Protein AF-A0A0F8ZF22-F1 (afdb_monomer_lite)

Sequence (2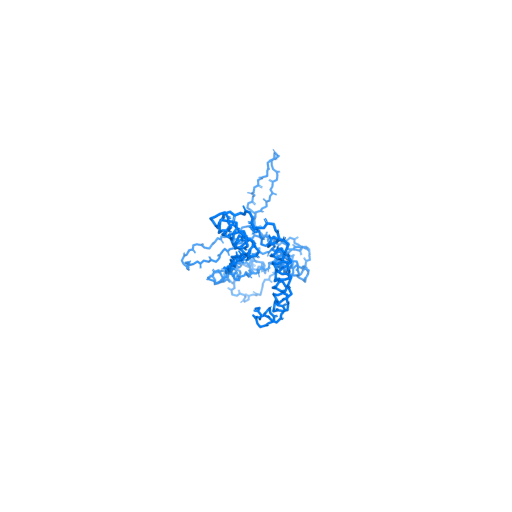05 aa):
MNLELAARELLPLLLVCAGVLAAFYFYVYRKEARQAAQLSAGRQVALWLLRITVAVLVLAALSKPERRREVITTRPPVVPILVDVSQSMDFPAGEDDPLVRELPPDQRDRFPAARKAIDVLKARLTETHDVRVYYFADSPKFLAELPQRTDPAAEIPAIRYVRRVRKDGTDEHEEVPLTPFGRFSYVGSSVVKVLESLGGEKVPA

Structure (mmCIF, N/CA/C/O backbone):
data_AF-A0A0F8ZF22-F1
#
_entry.id   AF-A0A0F8ZF22-F1
#
loop_
_atom_site.group_PDB
_atom_site.id
_atom_site.type_symbol
_atom_site.label_atom_id
_atom_site.label_alt_id
_atom_site.label_comp_id
_atom_site.label_asym_id
_atom_site.label_entity_id
_atom_site.label_seq_id
_atom_site.pdbx_PDB_ins_code
_atom_site.Cartn_x
_atom_site.Cartn_y
_atom_site.Cartn_z
_atom_site.occupancy
_atom_site.B_iso_or_equiv
_atom_site.auth_seq_id
_atom_site.auth_comp_id
_atom_site.auth_asym_id
_atom_site.auth_atom_id
_atom_site.pdbx_PDB_model_num
ATOM 1 N N . MET A 1 1 ? -8.061 -11.640 28.013 1.00 51.03 1 MET A N 1
ATOM 2 C CA . MET A 1 1 ? -7.949 -10.928 29.306 1.00 51.03 1 MET A CA 1
ATOM 3 C C . MET A 1 1 ? -8.449 -11.879 30.384 1.00 51.03 1 MET A C 1
ATOM 5 O O . MET A 1 1 ? -9.573 -12.349 30.272 1.00 51.03 1 MET A O 1
ATOM 9 N N . ASN A 1 2 ? -7.586 -12.283 31.317 1.00 50.03 2 ASN A N 1
ATOM 10 C CA . ASN A 1 2 ? -7.844 -13.416 32.213 1.00 50.03 2 ASN A CA 1
ATOM 11 C C . ASN A 1 2 ? -8.943 -13.077 33.230 1.00 50.03 2 ASN A C 1
ATOM 13 O O . ASN A 1 2 ? -8.717 -12.305 34.160 1.00 50.03 2 ASN A O 1
ATOM 17 N N . LEU A 1 3 ? -10.121 -13.677 33.053 1.00 63.31 3 LEU A N 1
ATOM 18 C CA . LEU A 1 3 ? -11.285 -13.538 33.937 1.00 63.31 3 LEU A CA 1
ATOM 19 C C . LEU A 1 3 ? -10.964 -13.856 35.409 1.00 63.31 3 LEU A C 1
ATOM 21 O O . LEU A 1 3 ? -11.550 -13.255 36.306 1.00 63.31 3 LEU A O 1
ATOM 25 N N . GLU A 1 4 ? -9.990 -14.731 35.669 1.00 71.88 4 GLU A N 1
ATOM 26 C CA . GLU A 1 4 ? -9.579 -15.091 37.032 1.00 71.88 4 GLU A CA 1
ATOM 27 C C . GLU A 1 4 ? -8.879 -13.956 37.794 1.00 71.88 4 GLU A C 1
ATOM 29 O O . GLU A 1 4 ? -9.078 -13.813 39.002 1.00 71.88 4 GLU A O 1
ATOM 34 N N . LEU A 1 5 ? -8.095 -13.118 37.104 1.00 69.62 5 LEU A N 1
ATOM 35 C CA . LEU A 1 5 ? -7.429 -11.966 37.724 1.00 69.62 5 LEU A CA 1
ATOM 36 C C . LEU A 1 5 ? -8.449 -10.882 38.094 1.00 69.62 5 LEU A C 1
ATOM 38 O O . LEU A 1 5 ? -8.395 -10.336 39.192 1.00 69.62 5 LEU A O 1
ATOM 42 N N . ALA A 1 6 ? -9.438 -10.643 37.227 1.00 68.69 6 ALA A N 1
ATOM 43 C CA . ALA A 1 6 ? -10.523 -9.706 37.510 1.00 68.69 6 ALA A CA 1
ATOM 44 C C . ALA A 1 6 ? -11.399 -10.173 38.687 1.00 68.69 6 ALA A C 1
ATOM 46 O O . ALA A 1 6 ? -11.763 -9.370 39.542 1.00 68.69 6 ALA A O 1
ATOM 47 N N . ALA A 1 7 ? -11.702 -11.473 38.771 1.00 70.94 7 ALA A N 1
ATOM 48 C CA . ALA A 1 7 ? -12.508 -12.028 39.857 1.00 70.94 7 ALA A CA 1
ATOM 49 C C . ALA A 1 7 ? -11.825 -11.899 41.231 1.00 70.94 7 ALA A C 1
ATOM 51 O O . ALA A 1 7 ? -12.494 -11.589 42.217 1.00 70.94 7 ALA A O 1
ATOM 52 N N . ARG A 1 8 ? -10.498 -12.086 41.303 1.00 80.31 8 ARG A N 1
ATOM 53 C CA . ARG A 1 8 ? -9.730 -11.935 42.553 1.00 80.31 8 ARG A CA 1
ATOM 54 C C . ARG A 1 8 ? -9.690 -10.498 43.071 1.00 80.31 8 ARG A C 1
ATOM 56 O O . ARG A 1 8 ? -9.773 -10.307 44.279 1.00 80.31 8 ARG A O 1
ATOM 63 N N . GLU A 1 9 ? -9.599 -9.515 42.181 1.00 79.00 9 GLU A N 1
ATOM 64 C CA . GLU A 1 9 ? -9.584 -8.085 42.532 1.00 79.00 9 GLU A CA 1
ATOM 65 C C . GLU A 1 9 ? -10.992 -7.562 42.888 1.00 79.00 9 GLU A C 1
ATOM 67 O O . GLU A 1 9 ? -11.155 -6.738 43.787 1.00 79.00 9 GLU A O 1
ATOM 72 N N . LEU A 1 10 ? -12.040 -8.073 42.228 1.00 76.56 10 LEU A N 1
ATOM 73 C CA . LEU A 1 10 ? -13.427 -7.639 42.447 1.00 76.56 10 LEU A CA 1
ATOM 74 C C . LEU A 1 10 ? -14.060 -8.208 43.724 1.00 76.56 10 LEU A C 1
ATOM 76 O O . LEU A 1 10 ? -14.902 -7.547 44.334 1.00 76.56 10 LEU A O 1
ATOM 80 N N . LEU A 1 11 ? 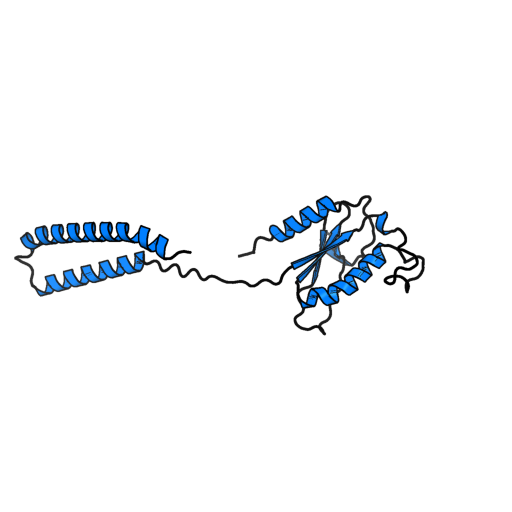-13.669 -9.413 44.145 1.00 80.38 11 LEU A N 1
ATOM 81 C CA . LEU A 1 11 ? -14.208 -10.067 45.342 1.00 80.38 11 LEU A CA 1
ATOM 82 C C . LEU A 1 11 ? -14.045 -9.234 46.636 1.00 80.38 11 LEU A C 1
ATOM 84 O O . LEU A 1 11 ? -15.046 -9.044 47.333 1.00 80.38 11 LEU A O 1
ATOM 88 N N . PRO A 1 12 ? -12.851 -8.706 46.989 1.00 82.69 12 PRO A N 1
ATOM 89 C CA . PRO A 1 12 ? -12.694 -7.901 48.200 1.00 82.69 12 PRO A CA 1
ATOM 90 C C . PRO A 1 12 ? -13.481 -6.588 48.122 1.00 82.69 12 PRO A C 1
ATOM 92 O O . PRO A 1 12 ? -14.093 -6.190 49.112 1.00 82.69 12 PRO A O 1
ATOM 95 N N . LEU A 1 13 ? -13.537 -5.947 46.949 1.00 73.88 13 LEU A N 1
ATOM 96 C CA . LEU A 1 13 ? -14.326 -4.731 46.739 1.00 73.88 13 LEU A CA 1
ATOM 97 C C . LEU A 1 13 ? -15.823 -4.992 46.972 1.00 73.88 13 LEU A C 1
ATOM 99 O O . LEU A 1 13 ? -16.485 -4.233 47.681 1.00 73.88 13 LEU A O 1
ATOM 103 N N . LEU A 1 14 ? -16.348 -6.094 46.426 1.00 77.38 14 LEU A N 1
ATOM 104 C CA . LEU A 1 14 ? -17.735 -6.514 46.627 1.00 77.38 14 LEU A CA 1
ATOM 105 C C . LEU A 1 14 ? -18.039 -6.803 48.099 1.00 77.38 14 LEU A C 1
ATOM 107 O O . LEU A 1 14 ? -19.084 -6.381 48.589 1.00 77.38 14 LEU A O 1
ATOM 111 N N . LEU A 1 15 ? -17.126 -7.464 48.817 1.00 80.75 15 LEU A N 1
ATOM 112 C CA . LEU A 1 15 ? -17.279 -7.731 50.250 1.00 80.75 15 LEU A CA 1
ATOM 113 C C . LEU A 1 15 ? -17.305 -6.441 51.080 1.00 80.75 15 LEU A C 1
ATOM 115 O O . LEU A 1 15 ? -18.149 -6.306 51.967 1.00 80.75 15 LEU A O 1
ATOM 119 N N . VAL A 1 16 ? -16.439 -5.470 50.773 1.00 76.81 16 VAL A N 1
ATOM 120 C CA . VAL A 1 16 ? -16.431 -4.162 51.448 1.00 76.81 16 VAL A CA 1
ATOM 121 C C . VAL A 1 16 ? -17.721 -3.395 51.157 1.00 76.81 16 VAL A C 1
ATOM 123 O O . VAL A 1 16 ? -18.365 -2.910 52.088 1.00 76.81 16 VAL A O 1
ATOM 126 N N . CYS A 1 17 ? -18.153 -3.334 49.895 1.00 73.44 17 CYS A N 1
ATOM 127 C CA . CYS A 1 17 ? -19.420 -2.702 49.526 1.00 73.44 17 CYS A CA 1
ATOM 128 C C . CYS A 1 17 ? -20.615 -3.360 50.226 1.00 73.44 17 CYS A C 1
ATOM 130 O O . CYS A 1 17 ? -21.462 -2.651 50.771 1.00 73.44 17 CYS A O 1
ATOM 132 N N . ALA A 1 18 ? -20.669 -4.695 50.261 1.00 77.56 18 ALA A N 1
ATOM 133 C CA . ALA A 1 18 ? -21.718 -5.439 50.951 1.00 77.56 18 ALA A CA 1
ATOM 134 C C . ALA A 1 18 ? -21.714 -5.162 52.463 1.00 77.56 18 ALA A C 1
ATOM 136 O O . ALA A 1 18 ? -22.775 -4.939 53.046 1.00 77.56 18 ALA A O 1
ATOM 137 N N . GLY A 1 19 ? -20.534 -5.103 53.088 1.00 81.62 19 GLY A N 1
ATOM 138 C CA . GLY A 1 19 ? -20.381 -4.772 54.505 1.00 81.62 19 GLY A CA 1
ATOM 139 C C . GLY A 1 19 ? -20.857 -3.358 54.845 1.00 81.62 19 GLY A C 1
ATOM 140 O O . GLY A 1 19 ? -21.616 -3.177 55.798 1.00 81.62 19 GLY A O 1
ATOM 141 N N . VAL A 1 20 ? -20.481 -2.358 54.041 1.00 73.69 20 VAL A N 1
ATOM 142 C CA . VAL A 1 20 ? -20.924 -0.963 54.221 1.00 73.69 20 VAL A CA 1
ATOM 143 C C . VAL A 1 20 ? -22.438 -0.841 54.039 1.00 73.69 20 VAL A C 1
ATOM 145 O O . VAL A 1 20 ? -23.100 -0.194 54.852 1.00 73.69 20 VAL A O 1
ATOM 148 N N . LEU A 1 21 ? -23.006 -1.505 53.027 1.00 75.19 21 LEU A N 1
ATOM 149 C CA . LEU A 1 21 ? -24.454 -1.560 52.810 1.00 75.19 21 LEU A CA 1
ATOM 150 C C . LEU A 1 21 ? -25.181 -2.210 53.988 1.00 75.19 21 LEU A C 1
ATOM 152 O O . LEU A 1 21 ? -26.163 -1.651 54.469 1.00 75.19 21 LEU A O 1
ATOM 156 N N . ALA A 1 22 ? -24.688 -3.345 54.488 1.00 76.69 22 ALA A N 1
ATOM 157 C CA . ALA A 1 22 ? -25.273 -4.032 55.634 1.00 76.69 22 ALA A CA 1
ATOM 158 C C . ALA A 1 22 ? -25.219 -3.170 56.905 1.00 76.69 22 ALA A C 1
ATOM 160 O O . ALA A 1 22 ? -26.219 -3.059 57.615 1.00 76.69 22 ALA A O 1
ATOM 161 N N . ALA A 1 23 ? -24.090 -2.505 57.169 1.00 72.81 23 ALA A N 1
ATOM 162 C CA . ALA A 1 23 ? -23.927 -1.623 58.322 1.00 72.81 23 ALA A CA 1
ATOM 163 C C . ALA A 1 23 ? -24.834 -0.386 58.237 1.00 72.81 23 ALA A C 1
ATOM 165 O O . ALA A 1 23 ? -25.504 -0.039 59.213 1.00 72.81 23 ALA A O 1
ATOM 166 N N . PHE A 1 24 ? -24.909 0.249 57.064 1.00 74.94 24 PHE A N 1
ATOM 167 C CA . PHE A 1 24 ? -25.806 1.376 56.812 1.00 74.94 24 PHE A CA 1
ATOM 168 C C . PHE A 1 24 ? -27.271 0.961 56.970 1.00 74.94 24 PHE A C 1
ATOM 170 O O . PHE A 1 24 ? -28.038 1.638 57.653 1.00 74.94 24 PHE A O 1
ATOM 177 N N . TYR A 1 25 ? -27.642 -0.191 56.408 1.00 77.88 25 TYR A N 1
ATOM 178 C CA . TYR A 1 25 ? -28.983 -0.745 56.525 1.00 77.88 25 TYR A CA 1
ATOM 179 C C . TYR A 1 25 ? -29.349 -1.019 57.986 1.00 77.88 25 TYR A C 1
ATOM 181 O O . TYR A 1 25 ? -30.406 -0.596 58.447 1.00 77.88 25 TYR A O 1
ATOM 189 N N . PHE A 1 26 ? -28.453 -1.653 58.746 1.00 79.88 26 PHE A N 1
ATOM 190 C CA . PHE A 1 26 ? -28.663 -1.933 60.164 1.00 79.88 26 PHE A CA 1
ATOM 191 C C . PHE A 1 26 ? -28.778 -0.647 60.990 1.00 79.88 26 PHE A C 1
ATOM 193 O O . PHE A 1 26 ? -29.648 -0.547 61.853 1.00 79.88 26 PHE A O 1
ATOM 200 N N . TYR A 1 27 ? -27.948 0.362 60.705 1.00 78.44 27 TYR A N 1
ATOM 201 C CA . TYR A 1 27 ? -27.998 1.670 61.361 1.00 78.44 27 TYR A CA 1
ATOM 202 C C . TYR A 1 27 ? -29.327 2.390 61.106 1.00 78.44 27 TYR A C 1
ATOM 204 O O . TYR A 1 27 ? -29.984 2.831 62.054 1.00 78.44 27 TYR A O 1
ATOM 212 N N . VAL A 1 28 ? -29.748 2.469 59.841 1.00 73.31 28 VAL A N 1
ATOM 213 C CA . VAL A 1 28 ? -31.021 3.081 59.444 1.00 73.31 28 VAL A CA 1
ATOM 214 C C . VAL A 1 28 ? -32.185 2.312 60.052 1.00 73.31 28 VAL A C 1
ATOM 216 O O . VAL A 1 28 ? -33.044 2.929 60.670 1.00 73.31 28 VAL A O 1
ATOM 219 N N . TYR A 1 29 ? -32.172 0.978 59.994 1.00 73.38 29 TYR A N 1
ATOM 220 C CA . TYR A 1 29 ? -33.209 0.143 60.595 1.00 73.38 29 TYR A CA 1
ATOM 221 C C . TYR A 1 29 ? -33.319 0.373 62.104 1.00 73.38 29 TYR A C 1
ATOM 223 O O . TYR A 1 29 ? -34.417 0.527 62.625 1.00 73.38 29 TYR A O 1
ATOM 231 N N . ARG A 1 30 ? -32.195 0.481 62.823 1.00 75.75 30 ARG A N 1
ATOM 232 C CA . ARG A 1 30 ? -32.204 0.753 64.269 1.00 75.75 30 ARG A CA 1
ATOM 233 C C . ARG A 1 30 ? -32.746 2.140 64.611 1.00 75.75 30 ARG A C 1
ATOM 235 O O . ARG A 1 30 ? -33.397 2.304 65.643 1.00 75.75 30 ARG A O 1
ATOM 242 N N . LYS A 1 31 ? -32.445 3.138 63.778 1.00 68.25 31 LYS A N 1
ATOM 243 C CA . LYS A 1 31 ? -32.863 4.529 63.987 1.00 68.25 31 LYS A CA 1
ATOM 244 C C . LYS A 1 31 ? -34.331 4.732 63.599 1.00 68.25 31 LYS A C 1
ATOM 246 O O . LYS A 1 31 ? -35.078 5.346 64.355 1.00 68.25 31 LYS A O 1
ATOM 251 N N . GLU A 1 32 ? -34.755 4.140 62.485 1.00 62.81 32 GLU A N 1
ATOM 252 C CA . GLU A 1 32 ? -36.136 4.153 61.999 1.00 62.81 32 GLU A CA 1
ATOM 253 C C . GLU A 1 32 ? -37.050 3.276 62.849 1.00 62.81 32 GLU A C 1
ATOM 255 O O . GLU A 1 32 ? -38.170 3.688 63.101 1.00 62.81 32 GLU A O 1
ATOM 260 N N . ALA A 1 33 ? -36.595 2.144 63.398 1.00 62.19 33 ALA A N 1
ATOM 261 C CA . ALA A 1 33 ? -37.406 1.317 64.301 1.00 62.19 33 ALA A CA 1
ATOM 262 C C . ALA A 1 33 ? -37.903 2.087 65.538 1.00 62.19 33 ALA A C 1
ATOM 264 O O . ALA A 1 33 ? -38.957 1.766 66.080 1.00 62.19 33 ALA A O 1
ATOM 265 N N . ARG A 1 34 ? -37.190 3.140 65.964 1.00 63.31 34 ARG A N 1
ATOM 266 C CA . ARG A 1 34 ? -37.637 4.024 67.054 1.00 63.31 34 ARG A CA 1
ATOM 267 C C . ARG A 1 34 ? -38.697 5.046 66.630 1.00 63.31 34 ARG A C 1
ATOM 269 O O . ARG A 1 34 ? -39.429 5.522 67.486 1.00 63.31 34 ARG A O 1
ATOM 276 N N . GLN A 1 35 ? -38.795 5.379 65.343 1.00 58.44 35 GLN A N 1
ATOM 277 C CA . GLN A 1 35 ? -39.769 6.340 64.797 1.00 58.44 35 GLN A CA 1
ATOM 278 C C . GLN A 1 35 ? -40.916 5.661 64.019 1.00 58.44 35 GLN A C 1
ATOM 280 O O . GLN A 1 35 ? -41.977 6.248 63.832 1.00 58.44 35 GLN A O 1
ATOM 285 N N . ALA A 1 36 ? -40.740 4.403 63.611 1.00 50.81 36 ALA A N 1
ATOM 286 C CA . ALA A 1 36 ? -41.682 3.619 62.817 1.00 50.81 36 ALA A CA 1
ATOM 287 C C . ALA A 1 36 ? -42.879 3.092 63.618 1.00 50.81 36 ALA A C 1
ATOM 289 O O . ALA A 1 36 ? -43.839 2.620 63.016 1.00 50.81 36 ALA A O 1
ATOM 290 N N . ALA A 1 37 ? -42.875 3.227 64.949 1.00 57.22 37 ALA A N 1
ATOM 291 C CA . ALA A 1 37 ? -44.002 2.851 65.803 1.00 57.22 37 ALA A CA 1
ATOM 292 C C . ALA A 1 37 ? -45.319 3.589 65.461 1.00 57.22 37 ALA A C 1
ATOM 294 O O . ALA A 1 37 ? -46.374 3.202 65.951 1.00 57.22 37 ALA A O 1
ATOM 295 N N . GLN A 1 38 ? -45.279 4.629 64.615 1.00 70.00 38 GLN A N 1
ATOM 296 C CA . GLN A 1 38 ? -46.451 5.401 64.181 1.00 70.00 38 GLN A CA 1
ATOM 297 C C . GLN A 1 38 ? -46.773 5.299 62.676 1.00 70.00 38 GLN A C 1
ATOM 299 O O . GLN A 1 38 ? -47.723 5.936 62.218 1.00 70.00 38 GLN A O 1
ATOM 304 N N . LEU A 1 39 ? -46.027 4.525 61.876 1.00 64.56 39 LEU A N 1
ATOM 305 C CA . LEU A 1 39 ? -46.297 4.391 60.436 1.00 64.56 39 LEU A CA 1
ATOM 306 C C . LEU A 1 39 ? -47.142 3.151 60.123 1.00 64.56 39 LEU A C 1
ATOM 308 O O . LEU A 1 39 ? -46.864 2.055 60.597 1.00 64.56 39 LEU A O 1
ATOM 312 N N . SER A 1 40 ? -48.162 3.315 59.273 1.00 79.31 40 SER A N 1
ATOM 313 C CA . SER A 1 40 ? -48.984 2.191 58.815 1.00 79.31 40 SER A CA 1
ATOM 314 C C . SER A 1 40 ? -48.158 1.210 57.975 1.00 79.31 40 SER A C 1
ATOM 316 O O . SER A 1 40 ? -47.337 1.618 57.146 1.00 79.31 40 SER A O 1
ATOM 318 N N . ALA A 1 41 ? -48.406 -0.090 58.155 1.00 77.75 41 ALA A N 1
ATOM 319 C CA . ALA A 1 41 ? -47.651 -1.171 57.515 1.00 77.75 41 ALA A CA 1
ATOM 320 C C . ALA A 1 41 ? -47.548 -1.023 55.981 1.00 77.75 41 ALA A C 1
ATOM 322 O O . ALA A 1 41 ? -46.510 -1.318 55.394 1.00 77.75 41 ALA A O 1
ATOM 323 N N . GLY A 1 42 ? -48.579 -0.474 55.326 1.00 75.38 42 GLY A N 1
ATOM 324 C CA . GLY A 1 42 ? -48.562 -0.219 53.880 1.00 75.38 42 GLY A CA 1
ATOM 325 C C . GLY A 1 42 ? -47.511 0.809 53.440 1.00 75.38 42 GLY A C 1
ATOM 326 O O . GLY A 1 42 ? -46.837 0.610 52.431 1.00 75.38 42 GLY A O 1
ATOM 327 N N . ARG A 1 43 ? -47.299 1.882 54.217 1.00 75.62 43 ARG A N 1
ATOM 328 C CA . ARG A 1 43 ? -46.247 2.876 53.925 1.00 75.62 43 ARG A CA 1
ATOM 329 C C . ARG A 1 43 ? -44.853 2.296 54.135 1.00 75.62 43 ARG A C 1
ATOM 331 O O . ARG A 1 43 ? -43.927 2.644 53.407 1.00 75.62 43 ARG A O 1
ATOM 338 N N . GLN A 1 44 ? -44.719 1.385 55.096 1.00 78.56 44 GLN A N 1
ATOM 339 C CA . GLN A 1 44 ? -43.463 0.701 55.379 1.00 78.56 44 GLN A CA 1
ATOM 340 C C . GLN A 1 44 ? -43.049 -0.214 54.218 1.00 78.56 44 GLN A C 1
ATOM 342 O O . GLN A 1 44 ? -41.897 -0.169 53.793 1.00 78.56 44 GLN A O 1
ATOM 347 N N . VAL A 1 45 ? -44.000 -0.962 53.644 1.00 78.44 45 VAL A N 1
ATOM 348 C CA . VAL A 1 45 ? -43.776 -1.787 52.443 1.00 78.44 45 VAL A CA 1
ATOM 349 C C . VAL A 1 45 ? -43.419 -0.923 51.230 1.00 78.44 45 VAL A C 1
ATOM 351 O O . VAL A 1 45 ? -42.470 -1.241 50.516 1.00 78.44 45 VAL A O 1
ATOM 354 N N . ALA A 1 46 ? -44.114 0.200 51.020 1.00 72.69 46 ALA A N 1
ATOM 355 C CA . ALA A 1 46 ? -43.830 1.111 49.907 1.00 72.69 46 ALA A CA 1
ATOM 356 C C . ALA A 1 46 ? -42.410 1.709 49.976 1.00 72.69 46 ALA A C 1
ATOM 358 O O . ALA A 1 46 ? -41.707 1.747 48.968 1.00 72.69 46 ALA A O 1
ATOM 359 N N . LEU A 1 47 ? -41.957 2.120 51.167 1.00 78.56 47 LEU A N 1
ATOM 360 C CA . LEU A 1 47 ? -40.587 2.605 51.383 1.00 78.56 47 LEU A CA 1
ATOM 361 C C . LEU A 1 47 ? -39.540 1.512 51.142 1.00 78.56 47 LEU A C 1
ATOM 363 O O . LEU A 1 47 ? -38.478 1.782 50.581 1.00 78.56 47 LEU A O 1
ATOM 367 N N . TRP A 1 48 ? -39.843 0.278 51.543 1.00 82.88 48 TRP A N 1
ATOM 368 C CA . TRP A 1 48 ? -38.977 -0.872 51.300 1.00 82.88 48 TRP A CA 1
ATOM 369 C C . TRP A 1 48 ? -38.829 -1.176 49.808 1.00 82.88 48 TRP A C 1
ATOM 371 O O . TRP A 1 48 ? -37.709 -1.330 49.322 1.00 82.88 48 TRP A O 1
ATOM 381 N N . LEU A 1 49 ? -39.942 -1.199 49.070 1.00 77.62 49 LEU A N 1
ATOM 382 C CA . LEU A 1 49 ? -39.939 -1.384 47.619 1.00 77.62 49 LEU A CA 1
ATOM 383 C C . LEU A 1 49 ? -39.145 -0.278 46.926 1.00 77.62 49 LEU A C 1
ATOM 385 O O . LEU A 1 49 ? -38.273 -0.583 46.119 1.00 77.62 49 LEU A O 1
ATOM 389 N N . LEU A 1 50 ? -39.363 0.985 47.309 1.00 76.00 50 LEU A N 1
ATOM 390 C CA . LEU A 1 50 ? -38.608 2.121 46.777 1.00 76.00 50 LEU A CA 1
ATOM 391 C C . LEU A 1 50 ? -37.096 1.939 46.985 1.00 76.00 50 LEU A C 1
ATOM 393 O O . LEU A 1 50 ? -36.316 2.155 46.058 1.00 76.00 50 LEU A O 1
ATOM 397 N N . ARG A 1 51 ? -36.673 1.504 48.181 1.00 83.44 51 ARG A N 1
ATOM 398 C CA . ARG A 1 51 ? -35.255 1.242 48.480 1.00 83.44 51 ARG A CA 1
ATOM 399 C C . ARG A 1 51 ? -34.679 0.126 47.612 1.00 83.44 51 ARG A C 1
ATOM 401 O O . ARG A 1 51 ? -33.589 0.306 47.074 1.00 83.44 51 ARG A O 1
ATOM 408 N N . ILE A 1 52 ? -35.397 -0.987 47.443 1.00 83.19 52 ILE A N 1
ATOM 409 C CA . ILE A 1 52 ? -34.973 -2.083 46.555 1.00 83.19 52 ILE A CA 1
ATOM 410 C C . ILE A 1 52 ? -34.841 -1.570 45.117 1.00 83.19 52 ILE A C 1
ATOM 412 O O . ILE A 1 52 ? -33.818 -1.804 44.480 1.00 83.19 52 ILE A O 1
ATOM 416 N N . THR A 1 53 ? -35.831 -0.832 44.612 1.00 78.00 53 THR A N 1
ATOM 417 C CA . THR A 1 53 ? -35.814 -0.297 43.245 1.00 78.00 53 THR A CA 1
ATOM 418 C C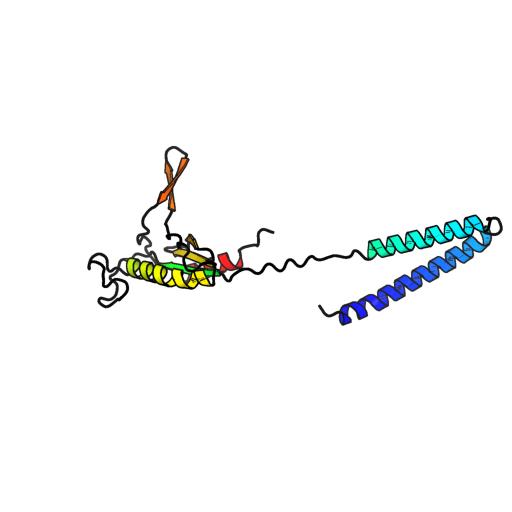 . THR A 1 53 ? -34.627 0.637 43.013 1.00 78.00 53 THR A C 1
ATOM 420 O O . THR A 1 53 ? -33.935 0.500 42.006 1.00 78.00 53 THR A O 1
ATOM 423 N N . VAL A 1 54 ? -34.340 1.546 43.952 1.00 81.06 54 VAL A N 1
ATOM 424 C CA . VAL A 1 54 ? -33.176 2.443 43.863 1.00 81.06 54 VAL A CA 1
ATOM 425 C C . VAL A 1 54 ? -31.868 1.651 43.908 1.00 81.06 54 VAL A C 1
ATOM 427 O O . VAL A 1 54 ? -30.980 1.913 43.101 1.00 81.06 54 VAL A O 1
ATOM 430 N N . ALA A 1 55 ? -31.747 0.654 44.789 1.00 85.00 55 ALA A N 1
ATOM 431 C CA . ALA A 1 55 ? -30.559 -0.197 44.855 1.00 85.00 55 ALA A CA 1
ATOM 432 C C . ALA A 1 55 ? -30.322 -0.966 43.541 1.00 85.00 55 ALA A C 1
ATOM 434 O O . ALA A 1 55 ? -29.192 -1.014 43.055 1.00 85.00 55 ALA A O 1
ATOM 435 N N . VAL A 1 56 ? -31.381 -1.508 42.929 1.00 82.69 56 VAL A N 1
ATOM 436 C CA . VAL A 1 56 ? -31.314 -2.188 41.624 1.00 82.69 56 VAL A CA 1
ATOM 437 C C . VAL A 1 56 ? -30.921 -1.217 40.509 1.00 82.69 56 VAL A C 1
ATOM 439 O O . VAL A 1 56 ? -30.076 -1.558 39.686 1.00 82.69 56 VAL A O 1
ATOM 442 N N . LEU A 1 57 ? -31.465 0.005 40.494 1.00 73.62 57 LEU A N 1
ATOM 443 C CA . LEU A 1 57 ? -31.085 1.039 39.523 1.00 73.62 57 LEU A CA 1
ATOM 444 C C . LEU A 1 57 ? -29.620 1.461 39.667 1.00 73.62 57 LEU A C 1
ATOM 446 O O . LEU A 1 57 ? -28.937 1.621 38.661 1.00 73.62 57 LEU A O 1
ATOM 450 N N . VAL A 1 58 ? -29.121 1.605 40.897 1.00 85.56 58 VAL A N 1
ATOM 451 C CA . VAL A 1 58 ? -27.709 1.920 41.162 1.00 85.56 58 VAL A CA 1
ATOM 452 C C . VAL A 1 58 ? -26.806 0.770 40.722 1.00 85.56 58 VAL A C 1
ATOM 454 O O . VAL A 1 58 ? -25.799 1.021 40.067 1.00 85.56 58 VAL A O 1
ATOM 457 N N . LEU A 1 59 ? -27.179 -0.482 41.001 1.00 84.50 59 LEU A N 1
ATOM 458 C CA . LEU A 1 59 ? -26.461 -1.661 40.505 1.00 84.50 59 LEU A CA 1
ATOM 459 C C . LEU A 1 59 ? -26.463 -1.725 38.974 1.00 84.50 59 LEU A C 1
ATOM 461 O O . LEU A 1 59 ? -25.418 -1.974 38.383 1.00 84.50 59 LEU A O 1
ATOM 465 N N . ALA A 1 60 ? -27.591 -1.441 38.320 1.00 79.31 60 ALA A N 1
ATOM 466 C CA . ALA A 1 60 ? -27.681 -1.387 36.863 1.00 79.31 60 ALA A CA 1
ATOM 467 C C . ALA A 1 60 ? -26.829 -0.243 36.280 1.00 79.31 60 ALA A C 1
ATOM 469 O O . ALA A 1 60 ? -26.107 -0.446 35.305 1.00 79.31 60 ALA A O 1
ATOM 470 N N . ALA A 1 61 ? -26.841 0.936 36.904 1.00 77.12 61 ALA A N 1
ATOM 471 C CA . ALA A 1 61 ? -26.022 2.073 36.495 1.00 77.12 61 ALA A CA 1
ATOM 472 C C . ALA A 1 61 ? -24.522 1.817 36.705 1.00 77.12 61 ALA A C 1
ATOM 474 O O . ALA A 1 61 ? -23.724 2.191 35.853 1.00 77.12 61 ALA A O 1
ATOM 475 N N . LEU A 1 62 ? -24.138 1.154 37.801 1.00 80.62 62 LEU A N 1
ATOM 476 C CA . LEU A 1 62 ? -22.761 0.729 38.080 1.00 80.62 62 LEU A CA 1
ATOM 477 C C . LEU A 1 62 ? -22.312 -0.413 37.179 1.00 80.62 62 LEU A C 1
ATOM 479 O O . LEU A 1 62 ? -21.136 -0.481 36.837 1.00 80.62 62 LEU A O 1
ATOM 483 N N . SER A 1 63 ? -23.241 -1.275 36.758 1.00 84.06 63 SER A N 1
ATOM 484 C CA . SER A 1 63 ? -22.933 -2.392 35.871 1.00 84.06 63 SER A CA 1
ATOM 485 C C . SER A 1 63 ? -22.422 -1.944 34.512 1.00 84.06 63 SER A C 1
ATOM 487 O O . SER A 1 63 ? -21.962 -2.835 33.802 1.00 84.06 63 SER A O 1
ATOM 489 N N . LYS A 1 64 ? -22.516 -0.623 34.188 1.00 67.31 64 LYS A N 1
ATOM 490 C CA . LYS A 1 64 ? -22.095 0.056 32.945 1.00 67.31 64 LYS A CA 1
ATOM 491 C C . LYS A 1 64 ? -21.596 -0.988 31.969 1.00 67.31 64 LYS A C 1
ATOM 493 O O . LYS A 1 64 ? -20.382 -1.197 31.908 1.00 67.31 64 LYS A O 1
ATOM 498 N N . PRO A 1 65 ? -22.507 -1.722 31.303 1.00 62.81 65 PRO A N 1
ATOM 499 C CA . PRO A 1 65 ? -22.077 -2.745 30.387 1.00 62.81 65 PRO A CA 1
ATOM 500 C C . PRO A 1 65 ? -21.428 -1.973 29.252 1.00 62.81 65 PRO A C 1
ATOM 502 O O . PRO A 1 65 ? -22.106 -1.503 28.338 1.00 62.81 65 PRO A O 1
ATOM 505 N N . GLU A 1 66 ? -20.115 -1.768 29.358 1.00 64.75 66 GLU A N 1
ATOM 506 C CA . GLU A 1 66 ? -19.261 -1.370 28.265 1.00 64.75 66 GLU A CA 1
ATOM 507 C C . GLU A 1 66 ? -19.374 -2.533 27.292 1.00 64.75 66 GLU A C 1
ATOM 509 O O . GLU A 1 66 ? -18.570 -3.463 27.285 1.00 64.75 66 GLU A O 1
ATOM 514 N N . ARG A 1 67 ? -20.436 -2.516 26.482 1.00 59.16 67 ARG A N 1
ATOM 515 C CA . ARG A 1 67 ? -20.493 -3.261 25.240 1.00 59.16 67 ARG A CA 1
ATOM 516 C C . ARG A 1 67 ? -19.428 -2.622 24.367 1.00 59.16 67 ARG A C 1
ATOM 518 O O . ARG A 1 67 ? -19.726 -1.791 23.513 1.00 59.16 67 ARG A O 1
ATOM 525 N N . ARG A 1 68 ? -18.169 -2.970 24.638 1.00 64.56 68 ARG A N 1
ATOM 526 C CA . ARG A 1 68 ? -17.063 -2.750 23.725 1.00 64.56 68 ARG A CA 1
ATOM 527 C C . ARG A 1 68 ? -17.421 -3.565 22.508 1.00 64.56 68 ARG A C 1
ATOM 529 O O . ARG A 1 68 ? -17.308 -4.786 22.491 1.00 64.56 68 ARG A O 1
ATOM 536 N N . ARG A 1 69 ? -17.991 -2.881 21.525 1.00 69.88 69 ARG A N 1
ATOM 537 C CA . ARG A 1 69 ? -18.193 -3.454 20.213 1.00 69.88 69 ARG A CA 1
ATOM 538 C C . ARG A 1 69 ? -16.795 -3.554 19.624 1.00 69.88 69 ARG A C 1
ATOM 540 O O . ARG A 1 69 ? -16.266 -2.572 19.119 1.00 69.88 69 ARG A O 1
ATOM 547 N N . GLU A 1 70 ? -16.170 -4.711 19.797 1.00 77.44 70 GLU A N 1
ATOM 548 C CA . GLU A 1 70 ? -14.926 -5.035 19.116 1.00 77.44 70 GLU A CA 1
ATOM 549 C C . GLU A 1 70 ? -15.259 -5.141 17.627 1.00 77.44 70 GLU A C 1
ATOM 551 O O . GLU A 1 70 ? -15.785 -6.144 17.148 1.00 77.44 70 GLU A O 1
ATOM 556 N N . VAL A 1 71 ? -15.058 -4.042 16.900 1.00 82.31 71 VAL A N 1
ATOM 557 C CA . VAL A 1 71 ? -15.139 -4.044 15.443 1.00 82.31 71 VAL A CA 1
ATOM 558 C C . VAL A 1 71 ? -13.835 -4.655 14.953 1.00 82.31 71 VAL A C 1
ATOM 560 O O . VAL A 1 71 ? -12.809 -3.983 14.865 1.00 82.31 71 VAL A O 1
ATOM 563 N N . ILE A 1 72 ? -13.859 -5.963 14.705 1.00 84.62 72 ILE A N 1
ATOM 564 C CA . ILE A 1 72 ? -12.749 -6.660 14.061 1.00 84.62 72 ILE A CA 1
ATOM 565 C C . ILE A 1 72 ? -12.797 -6.278 12.582 1.00 84.62 72 ILE A C 1
ATOM 567 O O . ILE A 1 72 ? -13.534 -6.868 11.795 1.00 84.62 72 ILE A O 1
ATOM 571 N N . THR A 1 73 ? -12.044 -5.246 12.211 1.00 81.88 73 THR A N 1
ATOM 572 C CA . THR A 1 73 ? -11.847 -4.880 10.808 1.00 81.88 73 THR A CA 1
ATOM 573 C C . THR A 1 73 ? -10.709 -5.720 10.253 1.00 81.88 73 THR A C 1
ATOM 575 O O . THR A 1 73 ? -9.537 -5.431 10.496 1.00 81.88 73 THR A O 1
ATOM 578 N N . THR A 1 74 ? -11.040 -6.769 9.505 1.00 85.19 74 THR A N 1
ATOM 579 C CA . THR A 1 74 ? -10.048 -7.487 8.703 1.00 85.19 74 THR A CA 1
ATOM 580 C C . THR A 1 74 ? -9.632 -6.584 7.550 1.00 85.19 74 THR A C 1
ATOM 582 O O . THR A 1 74 ? -10.454 -6.240 6.704 1.00 85.19 74 THR A O 1
ATOM 585 N N . ARG A 1 75 ? -8.366 -6.165 7.538 1.00 83.69 75 ARG A N 1
ATOM 586 C CA . ARG A 1 75 ? -7.780 -5.433 6.414 1.00 83.69 75 ARG A CA 1
ATOM 587 C C . ARG A 1 75 ? -6.960 -6.394 5.568 1.00 83.69 75 ARG A C 1
ATOM 589 O O . ARG A 1 75 ? -6.247 -7.217 6.152 1.00 83.69 75 ARG A O 1
ATOM 596 N N . PRO A 1 76 ? -7.045 -6.305 4.236 1.00 88.00 76 PRO A N 1
ATOM 597 C CA . PRO A 1 76 ? -6.115 -7.029 3.398 1.00 88.00 76 PRO A CA 1
ATOM 598 C C . PRO A 1 76 ? -4.685 -6.533 3.674 1.00 88.00 76 PRO A C 1
ATOM 600 O O . PRO A 1 76 ? -4.473 -5.369 4.035 1.00 88.00 76 PRO A O 1
ATOM 603 N N . PRO A 1 77 ? -3.689 -7.417 3.567 1.00 93.56 77 PRO A N 1
ATOM 604 C CA . PRO A 1 77 ? -2.293 -7.023 3.667 1.00 93.56 77 PRO A CA 1
ATOM 605 C C . PRO A 1 77 ? -1.923 -6.045 2.537 1.00 93.56 77 PRO A C 1
ATOM 607 O O . PRO A 1 77 ? -2.331 -6.224 1.390 1.00 93.56 77 PRO A O 1
ATOM 610 N N . VAL A 1 78 ? -1.134 -5.017 2.867 1.00 95.56 78 VAL A N 1
ATOM 611 C CA . VAL A 1 78 ? -0.683 -3.982 1.921 1.00 95.56 78 VAL A CA 1
ATOM 612 C C . VAL A 1 78 ? 0.755 -4.266 1.486 1.00 95.56 78 VAL A C 1
ATOM 614 O O . VAL A 1 78 ? 1.639 -4.427 2.329 1.00 95.56 78 VAL A O 1
ATOM 617 N N . VAL A 1 79 ? 1.008 -4.292 0.177 1.00 97.06 79 VAL A N 1
ATOM 618 C CA . VAL A 1 79 ? 2.331 -4.516 -0.423 1.00 97.06 79 VAL A CA 1
ATOM 619 C C . VAL A 1 79 ? 2.843 -3.222 -1.060 1.00 97.06 79 VAL A C 1
ATOM 621 O O . VAL A 1 79 ? 2.309 -2.788 -2.086 1.00 97.06 79 VAL A O 1
ATOM 624 N N . PRO A 1 80 ? 3.892 -2.592 -0.500 1.00 97.31 80 PRO A N 1
ATOM 625 C CA . PRO A 1 80 ? 4.549 -1.470 -1.150 1.00 97.31 80 PRO A CA 1
ATOM 626 C C . PRO A 1 80 ? 5.480 -1.937 -2.274 1.00 97.31 80 PRO A C 1
ATOM 628 O O . PRO A 1 80 ? 6.331 -2.802 -2.078 1.00 97.31 80 PRO A O 1
ATOM 631 N N . ILE A 1 81 ? 5.379 -1.295 -3.434 1.00 97.62 81 ILE A N 1
ATOM 632 C CA . ILE A 1 81 ? 6.3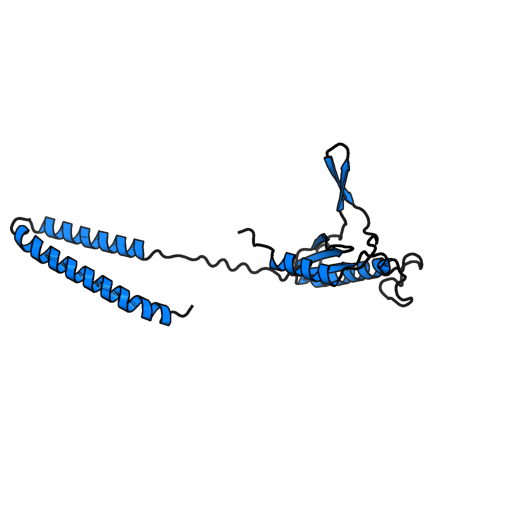38 -1.400 -4.536 1.00 97.62 81 ILE A CA 1
ATOM 633 C C . ILE A 1 81 ? 7.072 -0.066 -4.635 1.00 97.62 81 ILE A C 1
ATOM 635 O O . ILE A 1 81 ? 6.438 0.972 -4.809 1.00 97.62 81 ILE A O 1
ATOM 639 N N . LEU A 1 82 ? 8.402 -0.086 -4.533 1.00 97.38 82 LEU A N 1
ATOM 640 C CA . LEU A 1 82 ? 9.241 1.101 -4.687 1.00 97.38 82 LEU A CA 1
ATOM 641 C C . LEU A 1 82 ? 9.933 1.078 -6.051 1.00 97.38 82 LEU A C 1
ATOM 643 O O . LEU A 1 82 ? 10.618 0.115 -6.386 1.00 97.38 82 LEU A O 1
ATOM 647 N N . VAL A 1 83 ? 9.782 2.162 -6.806 1.00 97.31 83 VAL A N 1
ATOM 648 C CA . VAL A 1 83 ? 10.373 2.352 -8.133 1.00 97.31 83 VAL A CA 1
ATOM 649 C C . VAL A 1 83 ? 11.467 3.407 -8.055 1.00 97.31 83 VAL A C 1
ATOM 651 O O . VAL A 1 83 ? 11.197 4.565 -7.734 1.00 97.31 83 VAL A O 1
ATOM 654 N N . ASP A 1 84 ? 12.700 3.020 -8.355 1.00 97.56 84 ASP A N 1
ATOM 655 C CA . ASP A 1 84 ? 13.801 3.972 -8.495 1.00 97.56 84 ASP A CA 1
ATOM 656 C C . ASP A 1 84 ? 13.606 4.788 -9.786 1.00 97.56 84 ASP A C 1
ATOM 658 O O . ASP A 1 84 ? 13.366 4.224 -10.855 1.00 97.56 84 ASP A O 1
ATOM 662 N N . VAL A 1 85 ? 13.673 6.117 -9.683 1.00 97.12 85 VAL A N 1
ATOM 663 C CA . VAL A 1 85 ? 13.631 7.057 -10.821 1.00 97.12 85 VAL A CA 1
ATOM 664 C C . VAL A 1 85 ? 14.901 7.912 -10.899 1.00 97.12 85 VAL A C 1
ATOM 666 O O . VAL A 1 85 ? 14.887 9.036 -11.409 1.00 97.12 85 VAL A O 1
ATOM 669 N N . SER A 1 86 ? 16.010 7.415 -10.351 1.00 97.31 86 SER A N 1
ATOM 670 C CA . SER A 1 86 ? 17.332 8.023 -10.493 1.00 97.31 86 SER A CA 1
ATOM 671 C C . SER A 1 86 ? 17.888 7.856 -11.911 1.00 97.31 86 SER A C 1
ATOM 673 O O . SER A 1 86 ? 17.543 6.920 -12.621 1.00 97.31 86 SER A O 1
ATOM 675 N N . GLN A 1 87 ? 18.815 8.724 -12.310 1.00 96.44 87 GLN A N 1
ATOM 676 C CA . GLN A 1 87 ? 19.516 8.715 -13.599 1.00 96.44 87 GLN A CA 1
ATOM 677 C C . GLN A 1 87 ? 20.247 7.395 -13.863 1.00 96.44 87 GLN A C 1
ATOM 679 O O . GLN A 1 87 ? 20.482 7.031 -15.006 1.00 96.44 87 GLN A O 1
ATOM 684 N N . SER A 1 88 ? 20.571 6.627 -12.818 1.00 96.38 88 SER A N 1
ATOM 685 C CA . SER A 1 88 ? 21.127 5.281 -12.983 1.00 96.38 88 SER A CA 1
ATOM 686 C C . SER A 1 88 ? 20.160 4.289 -13.648 1.00 96.38 88 SER A C 1
ATOM 688 O O . SER A 1 88 ? 20.582 3.220 -14.098 1.00 96.38 88 SER A O 1
ATOM 690 N N . MET A 1 89 ? 18.875 4.639 -13.720 1.00 97.44 89 MET A N 1
ATOM 691 C CA . MET A 1 89 ? 17.836 3.864 -14.385 1.00 97.44 89 MET A CA 1
ATOM 692 C C . MET A 1 89 ? 17.720 4.169 -15.886 1.00 97.44 89 MET A C 1
ATOM 694 O O . MET A 1 89 ? 17.078 3.389 -16.587 1.00 97.44 89 MET A O 1
ATOM 698 N N . ASP A 1 90 ? 18.377 5.231 -16.373 1.00 97.00 90 ASP A N 1
ATOM 699 C CA . ASP A 1 90 ? 18.565 5.514 -17.809 1.00 97.00 90 ASP A CA 1
ATOM 700 C C . ASP A 1 90 ? 19.702 4.675 -18.418 1.00 97.00 90 ASP A C 1
ATOM 702 O O . ASP A 1 90 ? 19.978 4.759 -19.610 1.00 97.00 90 ASP A O 1
ATOM 706 N N . PHE A 1 91 ? 20.420 3.882 -17.615 1.00 96.69 91 PHE A N 1
ATOM 707 C CA . PHE A 1 91 ? 21.412 2.968 -18.168 1.00 96.69 91 PHE A CA 1
ATOM 708 C C . PHE A 1 91 ? 20.737 1.780 -18.858 1.00 96.69 91 PHE A C 1
ATOM 710 O O . PHE A 1 91 ? 19.694 1.318 -18.376 1.00 96.69 91 PHE A O 1
ATOM 717 N N . PRO A 1 92 ? 21.381 1.207 -19.891 1.00 97.12 92 PRO A N 1
ATOM 718 C CA . PRO A 1 92 ? 20.907 -0.012 -20.519 1.00 97.12 92 PRO A CA 1
ATOM 719 C C . PRO A 1 92 ? 20.671 -1.125 -19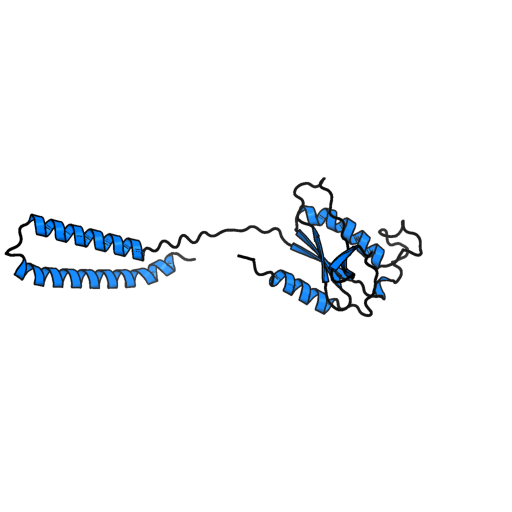.491 1.00 97.12 92 PRO A C 1
ATOM 721 O O . PRO A 1 92 ? 21.456 -1.339 -18.550 1.00 97.12 92 PRO A O 1
ATOM 724 N N . ALA A 1 93 ? 19.563 -1.832 -19.670 1.00 95.62 93 ALA A N 1
ATOM 725 C CA . ALA A 1 93 ? 19.329 -3.141 -19.091 1.00 95.62 93 ALA A CA 1
ATOM 726 C C . ALA A 1 93 ? 20.299 -4.161 -19.716 1.00 95.62 93 ALA A C 1
ATOM 728 O O . ALA A 1 93 ? 20.989 -3.876 -20.697 1.00 95.62 93 ALA A O 1
ATOM 729 N N . GLY A 1 94 ? 20.384 -5.358 -19.133 1.00 93.12 94 GLY A N 1
ATOM 730 C CA . GLY A 1 94 ? 21.180 -6.431 -19.732 1.00 93.12 94 GLY A CA 1
ATOM 731 C C . GLY A 1 94 ? 20.680 -6.759 -21.143 1.00 93.12 94 GLY A C 1
ATOM 732 O O . GLY A 1 94 ? 19.475 -6.740 -21.386 1.00 93.12 94 GLY A O 1
ATOM 733 N N . GLU A 1 95 ? 21.590 -7.082 -22.066 1.00 91.12 95 GLU A N 1
ATOM 734 C CA . GLU A 1 95 ? 21.237 -7.401 -23.463 1.00 91.12 95 GLU A CA 1
ATOM 735 C C . GLU A 1 95 ? 20.225 -8.556 -23.567 1.00 91.12 95 GLU A C 1
ATOM 737 O O . GLU A 1 95 ? 19.359 -8.553 -24.446 1.00 91.12 95 GLU A O 1
ATOM 742 N N . ASP A 1 96 ? 20.301 -9.491 -22.618 1.00 93.94 96 ASP A N 1
ATOM 743 C CA . ASP A 1 96 ? 19.456 -10.680 -22.518 1.00 93.94 96 ASP A CA 1
ATOM 744 C C . ASP A 1 96 ? 18.256 -10.519 -21.563 1.00 93.94 96 ASP A C 1
ATOM 746 O O . ASP A 1 96 ? 17.617 -11.515 -21.216 1.00 93.94 96 ASP A O 1
ATOM 750 N N . ASP A 1 97 ? 17.927 -9.302 -21.111 1.00 95.31 97 ASP A N 1
ATOM 751 C CA . ASP A 1 97 ? 16.790 -9.093 -20.205 1.00 95.31 97 ASP A CA 1
ATOM 752 C C . ASP A 1 97 ? 15.458 -9.443 -20.910 1.00 95.31 97 ASP A C 1
ATOM 754 O O . ASP A 1 97 ? 15.051 -8.762 -21.863 1.00 95.31 97 ASP A O 1
ATOM 758 N N . PRO A 1 98 ? 14.736 -10.489 -20.454 1.00 96.25 98 PRO A N 1
ATOM 759 C CA . PRO A 1 98 ? 13.524 -10.959 -21.118 1.00 96.25 98 PRO A CA 1
ATOM 760 C C . PRO A 1 98 ? 12.382 -9.937 -21.080 1.00 96.25 98 PRO A C 1
ATOM 762 O O . PRO A 1 98 ? 11.472 -10.027 -21.900 1.00 96.25 98 PRO A O 1
ATOM 765 N N . LEU A 1 99 ? 12.407 -8.967 -20.160 1.00 95.75 99 LEU A N 1
ATOM 766 C CA . LEU A 1 99 ? 11.341 -7.978 -20.004 1.00 95.75 99 LEU A CA 1
ATOM 767 C C . LEU A 1 99 ? 11.388 -6.879 -21.069 1.00 95.75 99 LEU A C 1
ATOM 769 O O . LEU A 1 99 ? 10.353 -6.287 -21.379 1.00 95.75 99 LEU A O 1
ATOM 773 N N . VAL A 1 100 ? 12.568 -6.608 -21.629 1.00 95.38 100 VAL A N 1
ATOM 774 C CA . VAL A 1 100 ? 12.786 -5.540 -22.621 1.00 95.38 100 VAL A CA 1
ATOM 775 C C . VAL A 1 100 ? 13.344 -6.048 -23.946 1.00 95.38 100 VAL A C 1
ATOM 777 O O . VAL A 1 100 ? 13.561 -5.260 -24.862 1.00 95.38 100 VAL A O 1
ATOM 780 N N . ARG A 1 101 ? 13.526 -7.363 -24.102 1.00 95.06 101 ARG A N 1
ATOM 781 C CA . ARG A 1 101 ? 14.034 -7.974 -25.339 1.00 95.06 101 ARG A CA 1
ATOM 782 C C . ARG A 1 101 ? 13.206 -7.630 -26.582 1.00 95.06 101 ARG A C 1
ATOM 784 O O . ARG A 1 101 ? 13.757 -7.541 -27.676 1.00 95.06 101 ARG A O 1
ATOM 791 N N . GLU A 1 102 ? 11.901 -7.442 -26.420 1.00 94.50 102 GLU A N 1
ATOM 792 C CA . GLU A 1 102 ? 10.983 -7.066 -27.504 1.00 94.50 102 GLU A CA 1
ATOM 793 C C . GLU A 1 102 ? 11.049 -5.571 -27.853 1.00 94.50 102 GLU A C 1
ATOM 795 O O . GLU A 1 102 ? 10.569 -5.166 -28.910 1.00 94.50 102 GLU A O 1
ATOM 800 N N . LEU A 1 103 ? 11.645 -4.745 -26.986 1.00 93.12 103 LEU A N 1
ATOM 801 C CA . LEU A 1 103 ? 11.768 -3.310 -27.210 1.00 93.12 103 LEU A CA 1
ATOM 802 C C . LEU A 1 103 ? 12.942 -2.987 -28.153 1.00 93.12 103 LEU A C 1
ATOM 804 O O . LEU A 1 103 ? 13.932 -3.737 -28.203 1.00 93.12 103 LEU A O 1
ATOM 808 N N . PRO A 1 104 ? 12.867 -1.861 -28.886 1.00 94.56 104 PRO A N 1
ATOM 809 C CA . PRO A 1 104 ? 13.994 -1.310 -29.634 1.00 94.56 104 PRO A CA 1
ATOM 810 C C . PRO A 1 104 ? 15.223 -1.071 -28.737 1.00 94.56 104 PRO A C 1
ATOM 812 O O . PRO A 1 104 ? 15.035 -0.726 -27.571 1.00 94.56 104 PRO A O 1
ATOM 815 N N . PRO A 1 105 ? 16.468 -1.233 -29.233 1.00 92.94 105 PRO A N 1
ATOM 816 C CA . PRO A 1 105 ? 17.684 -1.062 -28.427 1.00 92.94 105 PRO A CA 1
ATOM 817 C C . PRO A 1 105 ? 17.792 0.278 -27.685 1.00 92.94 105 PRO A C 1
ATOM 819 O O . PRO A 1 105 ? 18.321 0.314 -26.582 1.00 92.94 105 PRO A O 1
ATOM 822 N N . ASP A 1 106 ? 17.252 1.353 -28.258 1.00 92.56 106 ASP A N 1
ATOM 823 C CA . ASP A 1 106 ? 17.177 2.707 -27.692 1.00 92.56 106 ASP A CA 1
ATOM 824 C C . ASP A 1 106 ? 16.152 2.862 -26.554 1.00 92.56 106 ASP A C 1
ATOM 826 O O . ASP A 1 106 ? 16.072 3.921 -25.945 1.00 92.56 106 ASP A O 1
ATOM 830 N N . GLN A 1 107 ? 15.364 1.823 -26.269 1.00 92.38 107 GLN A N 1
ATOM 831 C CA . GLN A 1 107 ? 14.353 1.797 -25.205 1.00 92.38 107 GLN A CA 1
ATOM 832 C C . GLN A 1 107 ? 14.610 0.678 -24.189 1.00 92.38 107 GLN A C 1
ATOM 834 O O . GLN A 1 107 ? 13.759 0.393 -23.340 1.00 92.38 107 GLN A O 1
ATOM 839 N N . ARG A 1 108 ? 15.766 0.008 -24.270 1.00 95.06 108 ARG A N 1
ATOM 840 C CA . ARG A 1 108 ? 16.154 -1.084 -23.364 1.00 95.06 108 ARG A CA 1
ATOM 841 C C . ARG A 1 108 ? 16.849 -0.561 -22.120 1.00 95.06 108 ARG A C 1
ATOM 843 O O . ARG A 1 108 ? 17.859 -1.117 -21.703 1.00 95.06 108 ARG A O 1
ATOM 850 N N . ASP A 1 109 ? 16.303 0.478 -21.511 1.00 97.06 109 ASP A N 1
ATOM 851 C CA . ASP A 1 109 ? 16.843 1.005 -20.265 1.00 97.06 109 ASP A CA 1
ATOM 852 C C . ASP A 1 109 ? 16.290 0.225 -19.066 1.00 97.06 109 ASP A C 1
ATOM 854 O O . ASP A 1 109 ? 15.264 -0.469 -19.133 1.00 97.06 109 ASP A O 1
ATOM 858 N N . ARG A 1 110 ? 16.961 0.351 -17.922 1.00 97.25 110 ARG A N 1
ATOM 859 C CA . ARG A 1 110 ? 16.536 -0.295 -16.671 1.00 97.25 110 ARG A CA 1
ATOM 860 C C . ARG A 1 110 ? 15.166 0.187 -16.210 1.00 97.25 110 ARG A C 1
ATOM 862 O O . ARG A 1 110 ? 14.428 -0.583 -15.597 1.00 97.25 110 ARG A O 1
ATOM 869 N N . PHE A 1 111 ? 14.807 1.442 -16.486 1.00 96.69 111 PHE A N 1
ATOM 870 C CA . PHE A 1 111 ? 13.511 1.988 -16.090 1.00 96.69 111 PHE A CA 1
ATOM 871 C C . PHE A 1 111 ? 12.322 1.311 -16.809 1.00 96.69 111 PHE A C 1
ATOM 873 O O . PHE A 1 111 ? 11.439 0.794 -16.116 1.00 96.69 111 PHE A O 1
ATOM 880 N N . PRO A 1 112 ? 12.283 1.218 -18.156 1.00 95.19 112 PRO A N 1
ATOM 881 C CA . PRO A 1 112 ? 11.320 0.382 -18.876 1.00 95.19 112 PRO A CA 1
ATOM 882 C C . PRO A 1 112 ? 11.262 -1.068 -18.380 1.00 95.19 112 PRO A C 1
ATOM 884 O O . PRO A 1 112 ? 10.162 -1.597 -18.199 1.00 95.19 112 PRO A O 1
ATOM 887 N N . ALA A 1 113 ? 12.414 -1.690 -18.096 1.00 96.50 113 ALA A N 1
ATOM 888 C CA . ALA A 1 113 ? 12.469 -3.054 -17.564 1.00 96.50 113 ALA A CA 1
ATOM 889 C C . ALA A 1 113 ? 11.781 -3.166 -16.195 1.00 96.50 113 ALA A C 1
ATOM 891 O O . ALA A 1 113 ? 10.905 -4.013 -16.002 1.00 96.50 113 ALA A O 1
ATOM 892 N N . ALA A 1 114 ? 12.096 -2.258 -15.267 1.00 96.25 114 ALA A N 1
ATOM 893 C CA . ALA A 1 114 ? 11.455 -2.193 -13.957 1.00 96.25 114 ALA A CA 1
ATOM 894 C C . ALA A 1 114 ? 9.943 -1.953 -14.076 1.00 96.25 114 ALA A C 1
ATOM 896 O O . ALA A 1 114 ? 9.153 -2.613 -13.402 1.00 96.25 114 ALA A O 1
ATOM 897 N N . ARG A 1 115 ? 9.513 -1.064 -14.979 1.00 94.94 115 ARG A N 1
ATOM 898 C CA . ARG A 1 115 ? 8.089 -0.811 -15.235 1.00 94.94 115 ARG A CA 1
ATOM 899 C C . ARG A 1 115 ? 7.373 -2.066 -15.738 1.00 94.94 115 ARG A C 1
ATOM 901 O O . ARG A 1 115 ? 6.311 -2.404 -15.219 1.00 94.94 115 ARG A O 1
ATOM 908 N N . LYS A 1 116 ? 7.974 -2.793 -16.682 1.00 95.19 116 LYS A N 1
ATOM 909 C CA . LYS A 1 116 ? 7.429 -4.059 -17.187 1.00 95.19 116 LYS A CA 1
ATOM 910 C C . LYS A 1 116 ? 7.366 -5.127 -16.092 1.00 95.19 116 LYS A C 1
ATOM 912 O O . LYS A 1 116 ? 6.364 -5.832 -15.996 1.00 95.19 116 LYS A O 1
ATOM 917 N N . ALA A 1 117 ? 8.384 -5.214 -15.232 1.00 96.00 117 ALA A N 1
ATOM 918 C CA . ALA A 1 117 ? 8.378 -6.115 -14.080 1.00 96.00 117 ALA A CA 1
ATOM 919 C C . ALA A 1 117 ? 7.197 -5.820 -13.143 1.00 96.00 117 ALA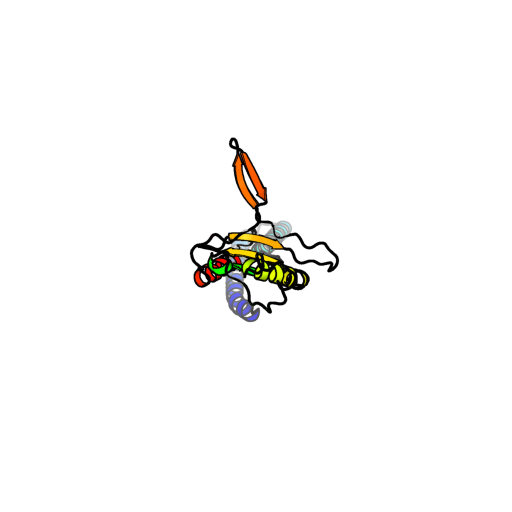 A C 1
ATOM 921 O O . ALA A 1 117 ? 6.493 -6.736 -12.721 1.00 96.00 117 ALA A O 1
ATOM 922 N N . ILE A 1 118 ? 6.937 -4.541 -12.859 1.00 96.00 118 ILE A N 1
ATOM 923 C CA . ILE A 1 118 ? 5.802 -4.113 -12.030 1.00 96.00 118 ILE A CA 1
ATOM 924 C C . ILE A 1 118 ? 4.478 -4.481 -12.692 1.00 96.00 118 ILE A C 1
ATOM 926 O O . ILE A 1 118 ? 3.576 -4.952 -12.005 1.00 96.00 118 ILE A O 1
ATOM 930 N N . ASP A 1 119 ? 4.354 -4.317 -14.010 1.00 93.94 119 ASP A N 1
ATOM 931 C CA . ASP A 1 119 ? 3.143 -4.698 -14.740 1.00 93.94 119 ASP A CA 1
ATOM 932 C C . ASP A 1 119 ? 2.847 -6.203 -14.650 1.00 93.94 119 ASP A C 1
ATOM 934 O O . ASP A 1 119 ? 1.684 -6.592 -14.536 1.00 93.94 119 ASP A O 1
ATOM 938 N N . VAL A 1 120 ? 3.884 -7.045 -14.633 1.00 94.44 120 VAL A N 1
ATOM 939 C CA . VAL A 1 120 ? 3.745 -8.493 -14.416 1.00 94.44 120 VAL A CA 1
ATOM 940 C C . VAL A 1 120 ? 3.400 -8.803 -12.955 1.00 94.44 120 VAL A C 1
ATOM 942 O O . VAL A 1 120 ? 2.480 -9.576 -12.683 1.00 94.44 120 VAL A O 1
ATOM 945 N N . LEU A 1 121 ? 4.104 -8.186 -12.000 1.00 95.81 121 LEU A N 1
ATOM 946 C CA . LEU A 1 121 ? 3.923 -8.445 -10.568 1.00 95.81 121 LEU A CA 1
ATOM 947 C C . LEU A 1 121 ? 2.561 -7.973 -10.055 1.00 95.81 121 LEU A C 1
ATOM 949 O O . LEU A 1 121 ? 1.905 -8.698 -9.305 1.00 95.81 121 LEU A O 1
ATOM 953 N N . LYS A 1 122 ? 2.099 -6.789 -10.472 1.00 94.81 122 LYS A N 1
ATOM 954 C CA . LYS A 1 122 ? 0.831 -6.216 -10.000 1.00 94.81 122 LYS A CA 1
ATOM 955 C C . LYS A 1 122 ? -0.358 -7.112 -10.337 1.00 94.81 122 LYS A C 1
ATOM 957 O O . LYS A 1 122 ? -1.286 -7.194 -9.539 1.00 94.81 122 LYS A O 1
ATOM 962 N N . ALA A 1 123 ? -0.317 -7.816 -11.472 1.00 92.81 123 ALA A N 1
ATOM 963 C CA . ALA A 1 123 ? -1.395 -8.707 -11.885 1.00 92.81 123 ALA A CA 1
ATOM 964 C C . ALA A 1 123 ? -1.636 -9.828 -10.871 1.00 92.81 123 ALA A C 1
ATOM 966 O O . ALA A 1 123 ? -2.787 -10.128 -10.580 1.00 92.81 123 ALA A O 1
ATOM 967 N N . ARG A 1 124 ? -0.559 -10.373 -10.293 1.00 94.50 124 ARG A N 1
ATOM 968 C CA . ARG A 1 124 ? -0.614 -11.429 -9.274 1.00 94.50 124 ARG A CA 1
ATOM 969 C C . ARG A 1 124 ? -0.810 -10.886 -7.864 1.00 94.50 124 ARG A C 1
ATOM 971 O O . ARG A 1 124 ? -1.593 -11.434 -7.098 1.00 94.50 124 ARG A O 1
ATOM 978 N N . LEU A 1 125 ? -0.110 -9.808 -7.510 1.00 96.38 125 LEU A N 1
ATOM 979 C CA . LEU A 1 125 ? -0.164 -9.253 -6.154 1.00 96.38 125 LEU A CA 1
ATOM 980 C C . LEU A 1 125 ? -1.555 -8.709 -5.813 1.00 96.38 125 LEU A C 1
ATOM 982 O O . LEU A 1 125 ? -2.041 -8.941 -4.709 1.00 96.38 125 LEU A O 1
ATOM 986 N N . THR A 1 126 ? -2.228 -8.074 -6.776 1.00 96.38 126 THR A N 1
ATOM 987 C CA . THR A 1 126 ? -3.585 -7.542 -6.573 1.00 96.38 126 THR A CA 1
ATOM 988 C C . THR A 1 126 ? -4.648 -8.623 -6.374 1.00 96.38 126 THR A C 1
ATOM 990 O O . THR A 1 126 ? -5.725 -8.304 -5.898 1.00 96.38 126 THR A O 1
ATOM 993 N N . GLU A 1 127 ? -4.386 -9.903 -6.663 1.00 94.88 127 GLU A N 1
ATOM 994 C CA . GLU A 1 127 ? -5.338 -10.989 -6.356 1.00 94.88 127 GLU A CA 1
ATOM 995 C C . GLU A 1 127 ? -5.489 -11.196 -4.832 1.00 94.88 127 GLU A C 1
ATOM 997 O O . GLU A 1 127 ? -6.524 -11.641 -4.337 1.00 94.88 127 GLU A O 1
ATOM 1002 N N . THR A 1 128 ? -4.447 -10.871 -4.063 1.00 95.44 128 THR A N 1
ATOM 1003 C CA . THR A 1 128 ? -4.339 -11.246 -2.643 1.00 95.44 128 THR A CA 1
ATOM 1004 C C . THR A 1 128 ? -4.059 -10.073 -1.704 1.00 95.44 128 THR A C 1
ATOM 1006 O O . THR A 1 128 ? -4.291 -10.202 -0.505 1.00 95.44 128 THR A O 1
ATOM 1009 N N . HIS A 1 129 ? -3.570 -8.948 -2.227 1.00 96.19 129 HIS A N 1
ATOM 1010 C CA . HIS A 1 129 ? -3.086 -7.809 -1.451 1.00 96.19 129 HIS A CA 1
ATOM 1011 C C . HIS A 1 129 ? -3.539 -6.487 -2.076 1.00 96.19 129 HIS A C 1
ATOM 1013 O O . HIS A 1 129 ? -3.733 -6.401 -3.290 1.00 96.19 129 HIS A O 1
ATOM 1019 N N . ASP A 1 130 ? -3.604 -5.438 -1.258 1.00 95.25 130 ASP A N 1
ATOM 1020 C CA . ASP A 1 130 ? -3.623 -4.063 -1.757 1.00 95.25 130 ASP A CA 1
ATOM 1021 C C . ASP A 1 130 ? -2.195 -3.664 -2.139 1.00 95.25 130 ASP A C 1
ATOM 1023 O O . ASP A 1 130 ? -1.263 -3.827 -1.349 1.00 95.25 130 ASP A O 1
ATOM 1027 N N . VAL A 1 131 ? -1.985 -3.140 -3.345 1.00 96.69 131 VAL A N 1
ATOM 1028 C CA . VAL A 1 131 ? -0.646 -2.781 -3.829 1.00 96.69 131 VAL A CA 1
ATOM 1029 C C . VAL A 1 131 ? -0.504 -1.269 -3.878 1.00 96.69 131 VAL A C 1
ATOM 1031 O O . VAL A 1 131 ? -1.251 -0.587 -4.574 1.00 96.69 131 VAL A O 1
ATOM 1034 N N . ARG A 1 132 ? 0.501 -0.730 -3.189 1.00 96.44 132 ARG A N 1
ATOM 1035 C CA . ARG A 1 132 ? 0.822 0.702 -3.226 1.00 96.44 132 ARG A CA 1
ATOM 1036 C C . ARG A 1 132 ? 2.130 0.923 -3.946 1.00 96.44 132 ARG A C 1
ATOM 1038 O O . ARG A 1 132 ? 3.172 0.428 -3.527 1.00 96.44 132 ARG A O 1
ATOM 1045 N N . VAL A 1 133 ? 2.082 1.679 -5.030 1.00 96.50 133 VAL A N 1
ATOM 1046 C CA . VAL A 1 133 ? 3.254 1.984 -5.840 1.00 96.50 133 VAL A CA 1
ATOM 1047 C C . VAL A 1 133 ? 3.790 3.342 -5.415 1.00 96.50 133 VAL A C 1
ATOM 1049 O O . VAL A 1 133 ? 3.060 4.332 -5.377 1.00 96.50 133 VAL A O 1
ATOM 1052 N N . TYR A 1 134 ? 5.078 3.386 -5.111 1.00 96.94 134 TYR A N 1
ATOM 1053 C CA . TYR A 1 134 ? 5.835 4.585 -4.796 1.00 96.94 134 TYR A CA 1
ATOM 1054 C C . TYR A 1 134 ? 6.970 4.712 -5.796 1.00 96.94 134 TYR A C 1
ATOM 1056 O O . TYR A 1 134 ? 7.543 3.711 -6.214 1.00 96.94 134 TYR A O 1
ATOM 1064 N N . TYR A 1 135 ? 7.349 5.935 -6.134 1.00 96.50 135 TYR A N 1
ATOM 1065 C CA . TYR A 1 135 ? 8.598 6.190 -6.842 1.00 96.50 135 TYR A CA 1
ATOM 1066 C C . TYR A 1 135 ? 9.522 7.034 -5.972 1.00 96.50 135 TYR A C 1
ATOM 1068 O O . TYR A 1 135 ? 9.049 7.814 -5.143 1.00 96.50 135 TYR A O 1
ATOM 1076 N N . PHE A 1 136 ? 10.834 6.905 -6.144 1.00 96.69 136 PHE A N 1
ATOM 1077 C CA . PHE A 1 136 ? 11.796 7.713 -5.406 1.00 96.69 136 PHE A CA 1
ATOM 1078 C C . PHE A 1 136 ? 12.979 8.137 -6.279 1.00 96.69 136 PHE A C 1
ATOM 1080 O O . PHE A 1 136 ? 13.537 7.361 -7.046 1.00 96.69 136 PHE A O 1
ATOM 1087 N N . ALA A 1 137 ? 13.341 9.407 -6.128 1.00 93.50 137 ALA A N 1
ATOM 1088 C CA . ALA A 1 137 ? 14.646 9.951 -6.477 1.00 93.50 137 ALA A CA 1
ATOM 1089 C C . ALA A 1 137 ? 15.311 10.320 -5.148 1.00 93.50 137 ALA A C 1
ATOM 1091 O O . ALA A 1 137 ? 16.009 9.502 -4.562 1.00 93.50 137 ALA A O 1
ATOM 1092 N N . ASP A 1 138 ? 14.932 11.477 -4.592 1.00 91.50 138 ASP A N 1
ATOM 1093 C CA . ASP A 1 138 ? 15.415 11.977 -3.294 1.00 91.50 138 ASP A CA 1
ATOM 1094 C C . ASP A 1 138 ? 14.538 11.545 -2.106 1.00 91.50 138 ASP A C 1
ATOM 1096 O O . ASP A 1 138 ? 14.995 11.362 -0.978 1.00 91.50 138 ASP A O 1
ATOM 1100 N N . SER A 1 139 ? 13.233 11.416 -2.344 1.00 92.81 139 SER A N 1
ATOM 1101 C CA . SER A 1 139 ? 12.249 10.991 -1.349 1.00 92.81 139 SER A CA 1
ATOM 1102 C C . SER A 1 139 ? 11.143 10.182 -2.019 1.00 92.81 139 SER A C 1
ATOM 1104 O O . SER A 1 139 ? 10.838 10.444 -3.189 1.00 92.81 139 SER A O 1
ATOM 1106 N N . PRO A 1 140 ? 10.544 9.211 -1.306 1.00 96.19 140 PRO A N 1
ATOM 1107 C CA . PRO A 1 140 ? 9.463 8.424 -1.859 1.00 96.19 140 PRO A CA 1
ATOM 1108 C C . PRO A 1 140 ? 8.226 9.298 -2.012 1.00 96.19 140 PRO A C 1
ATOM 1110 O O . PRO A 1 140 ? 7.846 10.050 -1.112 1.00 96.19 140 PRO A O 1
ATOM 1113 N N . LYS A 1 141 ? 7.594 9.182 -3.170 1.00 94.75 141 LYS A N 1
ATOM 1114 C CA . LYS A 1 141 ? 6.327 9.816 -3.497 1.00 94.75 141 LYS A CA 1
ATOM 1115 C C . LYS A 1 141 ? 5.346 8.729 -3.888 1.00 94.75 141 LYS A C 1
ATOM 1117 O O . LYS A 1 141 ? 5.683 7.814 -4.637 1.00 94.75 141 LYS A O 1
ATOM 1122 N N . PHE A 1 142 ? 4.142 8.826 -3.343 1.00 94.25 142 PHE A N 1
ATOM 1123 C CA . PHE A 1 142 ? 3.052 7.934 -3.697 1.00 94.25 142 PHE A CA 1
ATOM 1124 C C . PHE A 1 142 ? 2.672 8.143 -5.166 1.00 94.25 142 PHE A C 1
ATOM 1126 O O . PHE A 1 142 ? 2.543 9.282 -5.618 1.00 94.25 142 PHE A O 1
ATOM 1133 N N . LEU A 1 143 ? 2.538 7.041 -5.900 1.00 93.69 143 LEU A N 1
ATOM 1134 C CA . LEU A 1 143 ? 2.212 7.035 -7.320 1.00 93.69 143 LEU A CA 1
ATOM 1135 C C . LEU A 1 143 ? 0.771 6.592 -7.552 1.00 93.69 143 LEU A C 1
ATOM 1137 O O . LEU A 1 143 ? 0.007 7.304 -8.194 1.00 93.69 143 LEU A O 1
ATOM 1141 N N . ALA A 1 144 ? 0.421 5.412 -7.044 1.00 94.31 144 ALA A N 1
ATOM 1142 C CA . ALA A 1 144 ? -0.882 4.798 -7.249 1.00 94.31 144 ALA A CA 1
ATOM 1143 C C . ALA A 1 144 ? -1.174 3.757 -6.163 1.00 94.31 144 ALA A C 1
ATOM 1145 O O . ALA A 1 144 ? -0.261 3.125 -5.630 1.00 94.31 144 ALA A O 1
ATOM 1146 N N . GLU A 1 145 ? -2.457 3.542 -5.894 1.00 94.38 145 GLU A N 1
ATOM 1147 C CA . GLU A 1 145 ? -2.967 2.429 -5.097 1.00 94.38 145 GLU A CA 1
ATOM 1148 C C . GLU A 1 145 ? -3.795 1.536 -6.016 1.00 94.38 145 GLU A C 1
ATOM 1150 O O . GLU A 1 145 ? -4.650 2.010 -6.767 1.00 94.38 145 GLU A O 1
ATOM 1155 N N . LEU A 1 146 ? -3.480 0.248 -6.004 1.00 95.00 146 LEU A N 1
ATOM 1156 C CA . LEU A 1 146 ? -4.159 -0.782 -6.769 1.00 95.00 146 LEU A CA 1
ATOM 1157 C C . LEU A 1 146 ? -4.893 -1.652 -5.741 1.00 95.00 146 LEU A C 1
ATOM 1159 O O . LEU A 1 146 ? -4.228 -2.399 -5.014 1.00 95.00 146 LEU A O 1
ATOM 1163 N N . PRO A 1 147 ? -6.225 -1.530 -5.629 1.00 94.00 147 PRO A N 1
ATOM 1164 C CA . PRO A 1 147 ? -6.978 -2.277 -4.634 1.00 94.00 147 PRO A CA 1
ATOM 1165 C C . PRO A 1 147 ? -6.935 -3.777 -4.932 1.00 94.00 147 PRO A C 1
ATOM 1167 O O . PRO A 1 147 ? -6.785 -4.189 -6.090 1.00 94.00 147 PRO A O 1
ATOM 1170 N N . GLN A 1 148 ? -7.119 -4.589 -3.893 1.00 95.12 148 GLN A N 1
ATOM 1171 C CA . GLN A 1 148 ? -7.286 -6.024 -4.031 1.00 95.12 148 GLN A CA 1
ATOM 1172 C C . GLN A 1 148 ? -8.467 -6.320 -4.964 1.00 95.12 148 GLN A C 1
ATOM 1174 O O . GLN A 1 148 ? -9.599 -5.872 -4.767 1.00 95.12 148 GLN A O 1
ATOM 1179 N N . ARG A 1 149 ? -8.201 -7.116 -5.994 1.00 94.00 149 ARG A N 1
ATOM 1180 C CA . ARG A 1 149 ? -9.175 -7.566 -6.979 1.00 94.00 149 ARG A CA 1
ATOM 1181 C C . ARG A 1 149 ? -9.833 -8.839 -6.476 1.00 94.00 149 ARG A C 1
ATOM 1183 O O . ARG A 1 149 ? -9.174 -9.855 -6.283 1.00 94.00 149 ARG A O 1
ATOM 1190 N N . THR A 1 150 ? -11.150 -8.795 -6.312 1.00 92.81 150 THR A N 1
ATOM 1191 C CA . THR A 1 150 ? -11.948 -10.001 -6.047 1.00 92.81 150 THR A CA 1
ATOM 1192 C C . THR A 1 150 ? -12.129 -10.845 -7.312 1.00 92.81 150 THR A C 1
ATOM 1194 O O . THR A 1 150 ? -12.263 -12.061 -7.220 1.00 92.81 150 THR A O 1
ATOM 1197 N N . ASP A 1 151 ? -12.107 -10.208 -8.489 1.00 93.88 151 ASP A N 1
ATOM 1198 C CA . ASP A 1 151 ? -12.231 -10.861 -9.793 1.00 93.88 151 ASP A CA 1
ATOM 1199 C C . ASP A 1 151 ? -10.904 -10.782 -10.584 1.00 93.88 151 ASP A C 1
ATOM 1201 O O . ASP A 1 151 ? -10.489 -9.683 -10.979 1.00 93.88 151 ASP A O 1
ATOM 1205 N N . PRO A 1 152 ? -10.244 -11.925 -10.865 1.00 90.19 152 PRO A N 1
ATOM 1206 C CA . PRO A 1 152 ? -9.042 -11.995 -11.699 1.00 90.19 152 PRO A CA 1
ATOM 1207 C C . PRO A 1 152 ? -9.232 -11.545 -13.154 1.00 90.19 152 PRO A C 1
ATOM 1209 O O . PRO A 1 152 ? -8.230 -11.342 -13.845 1.00 90.19 152 PRO A O 1
ATOM 1212 N N . ALA A 1 153 ? -10.468 -11.372 -13.632 1.00 91.88 153 ALA A N 1
ATOM 1213 C CA . ALA A 1 153 ? -10.767 -10.816 -14.951 1.00 91.88 153 ALA A CA 1
ATOM 1214 C C . ALA A 1 153 ? -10.954 -9.286 -14.946 1.00 91.88 153 ALA A C 1
ATOM 1216 O O . ALA A 1 153 ? -10.929 -8.674 -16.012 1.00 91.88 153 ALA A O 1
ATOM 1217 N N . ALA A 1 154 ? -11.100 -8.651 -13.774 1.00 92.75 154 ALA A N 1
ATOM 1218 C CA . ALA A 1 154 ? -11.299 -7.204 -13.683 1.00 92.75 154 ALA A CA 1
ATOM 1219 C C . ALA A 1 154 ? -10.095 -6.433 -14.243 1.00 92.75 154 ALA A C 1
ATOM 1221 O O . ALA A 1 154 ? -8.950 -6.827 -14.028 1.00 92.75 154 ALA A O 1
ATOM 1222 N N . GLU A 1 155 ? -10.328 -5.317 -14.926 1.00 92.75 155 GLU A N 1
ATOM 1223 C CA . GLU A 1 155 ? -9.241 -4.499 -15.466 1.00 92.75 155 GLU A CA 1
ATOM 1224 C C . GLU A 1 155 ? -8.336 -3.966 -14.340 1.00 92.75 155 GLU A C 1
ATOM 1226 O O . GLU A 1 155 ? -8.811 -3.460 -13.322 1.00 92.75 155 GLU A O 1
ATOM 1231 N N . ILE A 1 156 ? -7.016 -4.097 -14.507 1.00 91.06 156 ILE A N 1
ATOM 1232 C CA . ILE A 1 156 ? -6.048 -3.572 -13.538 1.00 91.06 156 ILE A CA 1
ATOM 1233 C C . ILE A 1 156 ? -5.817 -2.094 -13.857 1.00 91.06 156 ILE A C 1
ATOM 1235 O O . ILE A 1 156 ? -5.377 -1.796 -14.973 1.00 91.06 156 ILE A O 1
ATOM 1239 N N . PRO A 1 157 ? -6.026 -1.170 -12.900 1.00 89.88 157 PRO A N 1
ATOM 1240 C CA . PRO A 1 157 ? -5.799 0.241 -13.152 1.00 89.88 157 PRO A CA 1
ATOM 1241 C C . PRO A 1 157 ? -4.361 0.492 -13.622 1.00 89.88 157 PRO A C 1
ATOM 1243 O O . PRO A 1 157 ? -3.381 -0.037 -13.080 1.00 89.88 157 PRO A O 1
ATOM 1246 N N . ALA A 1 158 ? -4.231 1.298 -14.675 1.00 89.69 158 ALA A N 1
ATOM 1247 C CA . ALA A 1 158 ? -2.932 1.713 -15.174 1.00 89.69 158 ALA A CA 1
ATOM 1248 C C . ALA A 1 158 ? -2.230 2.585 -14.124 1.00 89.69 158 ALA A C 1
ATOM 1250 O O . ALA A 1 158 ? -2.831 3.489 -13.547 1.00 89.69 158 ALA A O 1
ATOM 1251 N N . ILE A 1 159 ? -0.938 2.342 -13.906 1.00 89.31 159 ILE A N 1
ATOM 1252 C CA . ILE A 1 159 ? -0.117 3.194 -13.045 1.00 89.31 159 ILE A CA 1
ATOM 1253 C C . ILE A 1 159 ? 0.182 4.463 -13.843 1.00 89.31 159 ILE A C 1
ATOM 1255 O O . ILE A 1 159 ? 0.932 4.417 -14.823 1.00 89.31 159 ILE A O 1
ATOM 1259 N N . ARG A 1 160 ? -0.435 5.578 -13.448 1.00 88.56 160 ARG A N 1
ATOM 1260 C CA . ARG A 1 160 ? -0.287 6.876 -14.113 1.00 88.56 160 ARG A CA 1
ATOM 1261 C C . ARG A 1 160 ? 0.368 7.861 -13.165 1.00 88.56 160 ARG A C 1
ATOM 1263 O O . ARG A 1 160 ? -0.060 8.011 -12.024 1.00 88.56 160 ARG A O 1
ATOM 1270 N N . TYR A 1 161 ? 1.411 8.530 -13.641 1.00 85.69 161 TYR A N 1
ATOM 1271 C CA . TYR A 1 161 ? 1.988 9.639 -12.906 1.00 85.69 161 TYR A CA 1
ATOM 1272 C C . TYR A 1 161 ? 1.195 10.899 -13.226 1.00 85.69 161 TYR A C 1
ATOM 1274 O O . TYR A 1 161 ? 1.181 11.374 -14.360 1.00 85.69 161 TYR A O 1
ATOM 1282 N N . VAL A 1 162 ? 0.514 11.419 -12.209 1.00 84.88 162 VAL A N 1
ATOM 1283 C CA . VAL A 1 162 ? -0.257 12.650 -12.326 1.00 84.88 162 VAL A CA 1
ATOM 1284 C C . VAL A 1 162 ? 0.555 13.778 -11.714 1.00 84.88 162 VAL A C 1
ATOM 1286 O O . VAL A 1 162 ? 0.748 13.849 -10.496 1.00 84.88 162 VAL A O 1
ATOM 1289 N N . ARG A 1 163 ? 1.034 14.682 -12.561 1.00 85.62 163 ARG A N 1
ATOM 1290 C CA . ARG A 1 163 ? 1.687 15.905 -12.115 1.00 85.62 163 ARG A CA 1
ATOM 1291 C C . ARG A 1 163 ? 0.618 16.972 -11.913 1.00 85.62 163 ARG A C 1
ATOM 1293 O O . ARG A 1 163 ? -0.188 17.226 -12.801 1.00 85.62 163 ARG A O 1
ATOM 1300 N N . ARG A 1 164 ? 0.622 17.626 -10.748 1.00 86.19 164 ARG A N 1
ATOM 1301 C CA . ARG A 1 164 ? -0.151 18.862 -10.569 1.00 86.19 164 ARG A CA 1
ATOM 1302 C C . ARG A 1 164 ? 0.538 19.981 -11.334 1.00 86.19 164 ARG A C 1
ATOM 1304 O O . ARG A 1 164 ? 1.699 20.293 -11.055 1.00 86.19 164 ARG A O 1
ATOM 1311 N N . VAL A 1 165 ? -0.177 20.570 -12.278 1.00 89.00 165 VAL A N 1
ATOM 1312 C CA . VAL A 1 165 ? 0.260 21.731 -13.043 1.00 89.00 165 VAL A CA 1
ATOM 1313 C C . VAL A 1 165 ? -0.717 22.850 -12.733 1.00 89.00 165 VAL A C 1
ATOM 1315 O O . VAL A 1 165 ? -1.919 22.716 -12.932 1.00 89.00 165 VAL A O 1
ATOM 1318 N N . ARG A 1 166 ? -0.206 23.954 -12.188 1.00 90.88 166 ARG A N 1
ATOM 1319 C CA . ARG A 1 166 ? -1.038 25.120 -11.905 1.00 90.88 166 ARG A CA 1
ATOM 1320 C C . ARG A 1 166 ? -1.124 25.967 -13.165 1.00 90.88 166 ARG A C 1
ATOM 1322 O O . ARG A 1 166 ? -0.118 26.552 -13.567 1.00 90.88 166 ARG A O 1
ATOM 1329 N N . LYS A 1 167 ? -2.308 26.034 -13.765 1.00 92.12 167 LYS A N 1
ATOM 1330 C CA . LYS A 1 167 ? -2.579 26.814 -14.974 1.00 92.12 167 LYS A CA 1
ATOM 1331 C C . LYS A 1 167 ? -3.686 27.815 -14.667 1.00 92.12 167 LYS A C 1
ATOM 1333 O O . LYS A 1 167 ? -4.739 27.447 -14.156 1.00 92.12 167 LYS A O 1
ATOM 1338 N N . ASP A 1 168 ? -3.393 29.100 -14.856 1.00 93.25 168 ASP A N 1
ATOM 1339 C CA . ASP A 1 168 ? -4.342 30.204 -14.640 1.00 93.25 168 ASP A CA 1
ATOM 1340 C C . ASP A 1 168 ? -5.008 30.220 -13.248 1.00 93.25 168 ASP A C 1
ATOM 1342 O O . ASP A 1 168 ? -6.161 30.602 -13.078 1.00 93.25 168 ASP A O 1
ATOM 1346 N N . GLY A 1 169 ? -4.268 29.793 -12.218 1.00 91.56 169 GLY A N 1
ATOM 1347 C CA . GLY A 1 169 ? -4.748 29.758 -10.834 1.00 91.56 169 GLY A CA 1
ATOM 1348 C C . GLY A 1 169 ? -5.514 28.491 -10.442 1.00 91.56 169 GLY A C 1
ATOM 1349 O O . GLY A 1 169 ? -5.736 28.307 -9.245 1.00 91.56 169 GLY A O 1
ATOM 1350 N N . THR A 1 170 ? -5.814 27.606 -11.396 1.00 88.56 170 THR A N 1
ATOM 1351 C CA . THR A 1 170 ? -6.478 26.312 -11.176 1.00 88.56 170 THR A CA 1
ATOM 1352 C C . THR A 1 170 ? -5.442 25.187 -11.125 1.00 88.56 170 THR A C 1
ATOM 1354 O O . THR A 1 170 ? -4.457 25.208 -11.866 1.00 88.56 170 THR A O 1
ATOM 1357 N N . ASP A 1 171 ? -5.639 24.217 -10.232 1.00 91.81 171 ASP A N 1
ATOM 1358 C CA . ASP A 1 171 ? -4.811 23.011 -10.176 1.00 91.81 171 ASP A CA 1
ATOM 1359 C C . ASP A 1 171 ? -5.335 22.007 -11.210 1.00 91.81 171 ASP A C 1
ATOM 1361 O O . ASP A 1 171 ? -6.380 21.387 -11.016 1.00 91.81 171 ASP A O 1
ATOM 1365 N N . GLU A 1 172 ? -4.609 21.857 -12.315 1.00 92.19 172 GLU A N 1
ATOM 1366 C CA . GLU A 1 172 ? -4.865 20.824 -13.312 1.00 92.19 172 GLU A CA 1
ATOM 1367 C C . GLU A 1 172 ? -3.987 19.597 -13.041 1.00 92.19 172 GLU A C 1
ATOM 1369 O O . GLU A 1 172 ? -2.886 19.671 -12.482 1.00 92.19 172 GLU A O 1
ATOM 1374 N N . HIS A 1 173 ? -4.503 18.439 -13.433 1.00 88.44 173 HIS A N 1
ATOM 1375 C CA . HIS A 1 173 ? -3.840 17.152 -13.306 1.00 88.44 173 HIS A CA 1
ATOM 1376 C C . HIS A 1 173 ? -3.422 16.688 -14.697 1.00 88.44 173 HIS A C 1
ATOM 1378 O O . HIS A 1 173 ? -4.263 16.272 -15.489 1.00 88.44 173 HIS A O 1
ATOM 1384 N N . GLU A 1 174 ? -2.129 16.775 -14.993 1.00 89.69 174 GLU A N 1
ATOM 1385 C CA . GLU A 1 174 ? -1.574 16.322 -16.265 1.00 89.69 174 GLU A CA 1
ATOM 1386 C C . GLU A 1 174 ? -0.944 14.939 -16.087 1.00 89.69 174 GLU A C 1
ATOM 1388 O O . GLU A 1 174 ? -0.138 14.714 -15.176 1.00 89.69 174 GLU A O 1
ATOM 1393 N N . GLU A 1 175 ? -1.321 14.002 -16.953 1.00 88.75 175 GLU A N 1
ATOM 1394 C CA . GLU A 1 175 ? -0.677 12.696 -17.023 1.00 88.75 175 GLU A CA 1
ATOM 1395 C C . GLU A 1 175 ? 0.648 12.838 -17.765 1.00 88.75 175 GLU A C 1
ATOM 1397 O O . GLU A 1 175 ? 0.681 13.084 -18.969 1.00 88.75 175 GLU A O 1
ATOM 1402 N N . VAL A 1 176 ? 1.749 12.677 -17.037 1.00 88.31 176 VAL A N 1
ATOM 1403 C CA . VAL A 1 176 ? 3.095 12.766 -17.604 1.00 88.31 176 VAL A CA 1
ATOM 1404 C C . VAL A 1 176 ? 3.712 11.372 -17.553 1.00 88.31 176 VAL A C 1
ATOM 1406 O O . VAL A 1 176 ? 3.647 10.730 -16.502 1.00 88.31 176 VAL A O 1
ATOM 1409 N N . PRO A 1 177 ? 4.314 10.860 -18.642 1.00 88.19 177 PRO A N 1
ATOM 1410 C CA . PRO A 1 177 ? 5.055 9.609 -18.567 1.00 88.19 177 PRO A CA 1
ATOM 1411 C C . PRO A 1 177 ? 6.155 9.745 -17.513 1.00 88.19 177 PRO A C 1
ATOM 1413 O O . PRO A 1 177 ? 6.915 10.713 -17.509 1.00 88.19 177 PRO A O 1
ATOM 1416 N N . LEU A 1 178 ? 6.222 8.787 -16.590 1.00 90.88 178 LEU A N 1
ATOM 1417 C CA . LEU A 1 178 ? 7.290 8.762 -15.602 1.00 90.88 178 LEU A CA 1
ATOM 1418 C C . LEU A 1 178 ? 8.596 8.456 -16.342 1.00 90.88 178 LEU A C 1
ATOM 1420 O O . LEU A 1 178 ? 8.711 7.401 -16.956 1.00 90.88 178 LEU A O 1
ATOM 1424 N N . THR A 1 179 ? 9.543 9.384 -16.310 1.00 92.88 179 THR A N 1
ATOM 1425 C CA . THR A 1 179 ? 10.909 9.197 -16.810 1.00 92.88 179 THR A CA 1
ATOM 1426 C C . THR A 1 179 ? 11.877 9.295 -15.638 1.00 92.88 179 THR A C 1
ATOM 1428 O O . THR A 1 179 ? 11.538 9.921 -14.629 1.00 92.88 179 THR A O 1
ATOM 1431 N N . PRO A 1 180 ? 13.080 8.719 -15.724 1.00 95.44 180 PRO A N 1
ATOM 1432 C CA . PRO A 1 180 ? 14.103 8.982 -14.724 1.00 95.44 180 PRO A CA 1
ATOM 1433 C C . PRO A 1 180 ? 14.476 10.472 -14.694 1.00 95.44 180 PRO A C 1
ATOM 1435 O O . PRO A 1 180 ? 14.519 11.152 -15.719 1.00 95.44 180 PRO A O 1
ATOM 1438 N N . PHE A 1 181 ? 14.670 11.020 -13.494 1.00 93.50 181 PHE A N 1
ATOM 1439 C CA . PHE A 1 181 ? 15.029 12.435 -13.304 1.00 93.50 181 PHE A CA 1
ATOM 1440 C C . PHE A 1 181 ? 15.867 12.705 -12.042 1.00 93.50 181 PHE A C 1
ATOM 1442 O O . PHE A 1 181 ? 16.397 13.806 -11.878 1.00 93.50 181 PHE A O 1
ATOM 1449 N N . GLY A 1 182 ? 15.990 11.741 -11.125 1.00 91.50 182 GLY A N 1
ATOM 1450 C CA . GLY A 1 182 ? 16.731 11.901 -9.872 1.00 91.50 182 GLY A CA 1
ATOM 1451 C C . GLY A 1 182 ? 18.239 11.806 -10.055 1.00 91.50 182 GLY A C 1
ATOM 1452 O O . GLY A 1 182 ? 18.715 10.916 -10.739 1.00 91.50 182 GLY A O 1
ATOM 1453 N N . ARG A 1 183 ? 19.036 12.657 -9.407 1.00 94.19 183 ARG A N 1
ATOM 1454 C CA . ARG A 1 183 ? 20.507 12.553 -9.522 1.00 94.19 183 ARG A CA 1
ATOM 1455 C C . ARG A 1 183 ? 21.090 11.363 -8.763 1.00 94.19 183 ARG A C 1
ATOM 1457 O O . ARG A 1 183 ? 22.108 10.815 -9.166 1.00 94.19 183 ARG A O 1
ATOM 1464 N N . PHE A 1 184 ? 20.451 10.979 -7.664 1.00 94.56 184 PHE A N 1
ATOM 1465 C CA . PHE A 1 184 ? 20.934 9.941 -6.763 1.00 94.56 184 PHE A CA 1
ATOM 1466 C C . PHE A 1 184 ? 19.805 8.982 -6.402 1.00 94.56 184 PHE A C 1
ATOM 1468 O O . PHE A 1 184 ? 18.628 9.333 -6.487 1.00 94.56 184 PHE A O 1
ATOM 1475 N N . SER A 1 185 ? 20.187 7.776 -5.991 1.00 95.56 185 SER A N 1
ATOM 1476 C CA . SER A 1 185 ? 19.273 6.761 -5.479 1.00 95.56 185 SER A CA 1
ATOM 1477 C C . SER A 1 185 ? 19.354 6.732 -3.955 1.00 95.56 185 SER A C 1
ATOM 1479 O O . SER A 1 185 ? 20.396 6.417 -3.378 1.00 95.56 185 SER A O 1
ATOM 1481 N N . TYR A 1 186 ? 18.252 7.076 -3.288 1.00 95.38 186 TYR A N 1
ATOM 1482 C CA . TYR A 1 186 ? 18.148 7.072 -1.827 1.00 95.38 186 TYR A CA 1
ATOM 1483 C C . TYR A 1 186 ? 17.297 5.896 -1.330 1.00 95.38 186 TYR A C 1
ATOM 1485 O O . TYR A 1 186 ? 16.307 6.085 -0.619 1.00 95.38 186 TYR A O 1
ATOM 1493 N N . VAL A 1 187 ? 17.674 4.667 -1.703 1.00 95.94 187 VAL A N 1
ATOM 1494 C CA . VAL A 1 187 ? 16.915 3.443 -1.371 1.00 95.94 187 VAL A CA 1
ATOM 1495 C C . VAL A 1 187 ? 16.659 3.327 0.132 1.00 95.94 187 VAL A C 1
ATOM 1497 O O . VAL A 1 187 ? 15.514 3.183 0.549 1.00 95.94 187 VAL A O 1
ATOM 1500 N N . GLY A 1 188 ? 17.705 3.435 0.959 1.00 96.69 188 GLY A N 1
ATOM 1501 C CA . GLY A 1 188 ? 17.598 3.200 2.403 1.00 96.69 188 GLY A CA 1
ATOM 1502 C C . GLY A 1 188 ? 16.607 4.139 3.097 1.00 96.69 188 GLY A C 1
ATOM 1503 O O . GLY A 1 188 ? 15.709 3.683 3.802 1.00 96.69 188 GLY A O 1
ATOM 1504 N N . SER A 1 189 ? 16.714 5.448 2.854 1.00 96.31 189 SER A N 1
ATOM 1505 C CA . SER A 1 189 ? 15.788 6.424 3.444 1.00 96.31 189 SER A CA 1
ATOM 1506 C C . SER A 1 189 ? 14.383 6.328 2.847 1.00 96.31 189 SER A C 1
ATOM 1508 O O . SER A 1 189 ? 13.406 6.600 3.544 1.00 96.31 189 SER A O 1
ATOM 1510 N N . SER A 1 190 ? 14.261 5.910 1.584 1.00 95.81 190 SER A N 1
ATOM 1511 C CA . SER A 1 190 ? 12.965 5.705 0.935 1.00 95.81 190 SER A CA 1
ATOM 1512 C C . SER A 1 190 ? 12.222 4.505 1.510 1.00 95.81 190 SER A C 1
ATOM 1514 O O . SER A 1 190 ? 11.035 4.622 1.799 1.00 95.81 190 SER A O 1
ATOM 1516 N N . VAL A 1 191 ? 12.913 3.390 1.763 1.00 96.56 191 VAL A N 1
ATOM 1517 C CA . VAL A 1 191 ? 12.328 2.211 2.421 1.00 96.56 191 VAL A CA 1
ATOM 1518 C C . VAL A 1 191 ? 11.827 2.568 3.819 1.00 96.56 191 VAL A C 1
ATOM 1520 O O . VAL A 1 191 ? 10.674 2.281 4.132 1.00 96.56 191 VAL A O 1
ATOM 1523 N N . VAL A 1 192 ? 12.642 3.251 4.631 1.00 96.31 192 VAL A N 1
ATOM 1524 C CA . VAL A 1 192 ? 12.241 3.677 5.985 1.00 96.31 192 VAL A CA 1
ATOM 1525 C C . VAL A 1 192 ? 10.987 4.549 5.935 1.00 96.31 192 VAL A C 1
ATOM 1527 O O . VAL A 1 192 ? 10.013 4.247 6.614 1.00 96.31 192 VAL A O 1
ATOM 1530 N N . LYS A 1 193 ? 10.958 5.567 5.070 1.00 95.06 193 LYS A N 1
ATOM 1531 C CA . LYS A 1 193 ? 9.799 6.463 4.929 1.00 95.06 193 LYS A CA 1
ATOM 1532 C C . LYS A 1 193 ? 8.538 5.750 4.440 1.00 95.06 193 LYS A C 1
ATOM 1534 O O . LYS A 1 193 ? 7.444 6.083 4.888 1.00 95.06 193 LYS A O 1
ATOM 1539 N N . VAL A 1 194 ? 8.658 4.782 3.528 1.00 95.00 194 VAL A N 1
ATOM 1540 C CA . VAL A 1 194 ? 7.499 3.990 3.087 1.00 95.00 194 VAL A CA 1
ATOM 1541 C C . VAL A 1 194 ? 6.983 3.124 4.234 1.00 95.00 194 VAL A C 1
ATOM 1543 O O . VAL A 1 194 ? 5.781 3.125 4.485 1.00 95.00 194 VAL A O 1
ATOM 1546 N N . LEU A 1 195 ? 7.863 2.459 4.986 1.00 94.81 195 LEU A N 1
ATOM 1547 C CA . LEU A 1 195 ? 7.466 1.681 6.164 1.00 94.81 195 LEU A CA 1
ATOM 1548 C C . LEU A 1 195 ? 6.826 2.557 7.248 1.00 94.81 195 LEU A C 1
ATOM 1550 O O . LEU A 1 195 ? 5.808 2.168 7.812 1.00 94.81 195 LEU A O 1
ATOM 1554 N N . GLU A 1 196 ? 7.356 3.756 7.494 1.00 92.94 196 GLU A N 1
ATOM 1555 C CA . GLU A 1 196 ? 6.737 4.749 8.379 1.00 92.94 196 GLU A CA 1
ATOM 1556 C C . GLU A 1 196 ? 5.361 5.182 7.867 1.00 92.94 196 GLU A C 1
ATOM 1558 O O . GLU A 1 196 ? 4.432 5.300 8.660 1.00 92.94 196 GLU A O 1
ATOM 1563 N N . SER A 1 197 ? 5.193 5.374 6.554 1.00 91.12 197 SER A N 1
ATOM 1564 C CA . SER A 1 197 ? 3.893 5.732 5.972 1.00 91.12 197 SER A CA 1
ATOM 1565 C C . SER A 1 197 ? 2.855 4.615 6.112 1.00 91.12 197 SER A C 1
ATOM 1567 O O . SER A 1 197 ? 1.688 4.901 6.355 1.00 91.12 197 SER A O 1
ATOM 1569 N N . LEU A 1 198 ? 3.283 3.350 6.022 1.00 91.00 198 LEU A N 1
ATOM 1570 C CA . LEU A 1 198 ? 2.416 2.181 6.183 1.00 91.00 198 LEU A CA 1
ATOM 1571 C C . LEU A 1 198 ? 2.111 1.879 7.654 1.00 91.00 198 LEU A C 1
ATOM 1573 O O . LEU A 1 198 ? 0.992 1.507 7.986 1.00 91.00 198 LEU A O 1
ATOM 1577 N N . GLY A 1 199 ? 3.088 2.052 8.548 1.00 87.50 199 GLY A N 1
ATOM 1578 C CA . GLY A 1 199 ? 2.901 1.875 9.991 1.00 87.50 199 GLY A CA 1
ATOM 1579 C C . GLY A 1 199 ? 2.172 3.048 10.654 1.00 87.50 199 GLY A C 1
ATOM 1580 O O . GLY A 1 199 ? 1.509 2.873 11.674 1.00 87.50 199 GLY A O 1
ATOM 1581 N N . GLY A 1 200 ? 2.299 4.243 10.074 1.00 74.38 200 GLY A N 1
ATOM 1582 C CA . GLY A 1 200 ? 1.731 5.502 10.549 1.00 74.38 200 GLY A CA 1
ATOM 1583 C C . GLY A 1 200 ? 0.388 5.866 9.927 1.00 74.38 200 GLY A C 1
ATOM 1584 O O . GLY A 1 200 ? -0.145 6.925 10.266 1.00 74.38 200 GLY A O 1
ATOM 1585 N N . GLU A 1 201 ? -0.172 5.017 9.059 1.00 58.75 201 GLU A N 1
ATOM 1586 C CA . GLU A 1 201 ? -1.547 5.128 8.584 1.00 58.75 201 GLU A CA 1
ATOM 1587 C C . GLU A 1 201 ? -2.491 4.924 9.777 1.00 58.75 201 GLU A C 1
ATOM 1589 O O . GLU A 1 201 ? -3.033 3.849 10.040 1.00 58.75 201 GLU A O 1
ATOM 1594 N N . LYS A 1 202 ? -2.632 5.998 10.563 1.00 46.94 202 LYS A N 1
ATOM 1595 C CA . LYS A 1 202 ? -3.665 6.167 11.569 1.00 46.94 202 LYS A CA 1
ATOM 1596 C C . LYS A 1 202 ? -4.960 5.838 10.866 1.00 46.94 202 LYS A C 1
ATOM 1598 O O . LYS A 1 202 ? -5.385 6.582 9.989 1.00 46.94 202 LYS A O 1
ATOM 1603 N N . VAL A 1 203 ? -5.549 4.718 11.266 1.00 40.53 203 VAL A N 1
ATOM 1604 C CA . VAL A 1 203 ? -6.937 4.373 11.000 1.00 40.53 203 VAL A CA 1
ATOM 1605 C C . VAL A 1 203 ? -7.759 5.653 11.170 1.00 40.53 203 VAL A C 1
ATOM 1607 O O . VAL A 1 203 ? -7.847 6.126 12.307 1.00 40.53 203 VAL A O 1
ATOM 1610 N N . PRO A 1 204 ? -8.300 6.270 10.101 1.00 42.66 204 PRO A N 1
ATOM 1611 C CA . PRO A 1 204 ? -9.405 7.186 10.311 1.00 42.66 204 PRO A CA 1
ATOM 1612 C C . PRO A 1 204 ? -10.478 6.349 11.015 1.00 42.66 204 PRO A C 1
ATOM 1614 O O . PRO A 1 204 ? -10.868 5.293 10.512 1.00 42.66 204 PRO A O 1
ATOM 1617 N N . ALA A 1 205 ? -10.778 6.736 12.255 1.00 39.91 205 ALA A N 1
ATOM 1618 C CA . ALA A 1 205 ? -11.766 6.078 13.100 1.00 39.91 205 ALA A CA 1
ATOM 1619 C C . ALA A 1 205 ? -13.171 6.216 12.506 1.00 39.91 205 ALA A C 1
ATOM 1621 O O . ALA A 1 205 ? -13.432 7.262 11.866 1.00 39.91 205 ALA A O 1
#

Secondary structure (DSSP, 8-state):
--HHHHHHHHHHHHHHHHHHHHHHHHHHHHHHTTTGGGS-HHHHHHHHHHHHHHHHHHHHHHT-----------PPPEEEEEEE-BGGGGSBPPTT-TTTTTS-GGG-BHHHHHHHHHHHHHHHHTTTSEEEEEEESSSEEEEEEEPPPS-TTSPPPP---EEEEEETTEEEEEE------BSS--HHHHHHHHHHHHHS-----

Organism: NCBI:txid412755

Radius of gyration: 35.2 Å; chains: 1; bounding box: 70×45×97 Å

Foldseek 3Di:
DDPVVVCVVVVVVVVVVVVVVVVVVVVCCVVVVVVCPPPDPVVVVVVVVVVVVVVVVVVVVVPPPPPVVPPPDDDFAEAEDEAELAPQQCAADPCPLPQCVPPDRNPRGNRSSSLSVCVVVCLVCLCRGWYWYWYDQPETDTFDIFHRDVDSPDDTDDRWHWDFDQDPNDTDTDTDPRHRDHNHTPPPRRVVVVVCVVVVPPPPD

pLDDT: mean 85.41, std 12.65, range [39.91, 97.62]